Protein AF-A0A948B3S7-F1 (afdb_monomer)

Foldseek 3Di:
DQLQVVLVPDDDFDFQDDQPAAPVRLLVSCVVRDDPLLSVLLVCLLVVVLVPHDDPLSLQLCQLVLLLVLLLLVVVCVVVVHDSVVVHDDHPDHDPVSNVQLVVLVVDPDPVSSVVSSVVVSLVSLCVSCVVPCRDSSVSSSVSNSSVSRVVRNCPDPVNVVVVVVVVVVVVVVVPDPPPDDD

Sequence (183 aa):
MNHYYLAASLPTLVLGDPVPLDADAFRAACANLLDDSEMAELTLMLEGRVGEATSDFAKAWRNVDTQLRNALARVRAGQRTIEARPYLREHEDFDVSLEKAVTDAQTRPDPLECELFLDRYRWQRLDNLVRETPFGFAALLAYALKLRLAVRWAALTDEAGGQRLAELIEELEQKGQPSTSET

Nearest PDB structures (foldseek):
  9cu8-assembly1_A  TM=3.028E-01  e=2.367E+00  synthetic construct
  7oht-assembly1_b  TM=1.615E-01  e=5.633E+00  Saccharomyces cerevisiae S288C

Structure (mmCIF, N/CA/C/O backbone):
data_AF-A0A948B3S7-F1
#
_entry.id   AF-A0A948B3S7-F1
#
loop_
_atom_site.group_PDB
_atom_site.id
_atom_site.type_symbol
_atom_site.label_atom_id
_atom_site.label_alt_id
_atom_site.label_comp_id
_atom_site.label_asym_id
_atom_site.label_entity_id
_atom_site.label_seq_id
_atom_site.pdbx_PDB_ins_code
_atom_site.Cartn_x
_atom_site.Cartn_y
_atom_site.Cartn_z
_atom_site.occupancy
_atom_site.B_iso_or_equiv
_atom_site.auth_seq_id
_atom_site.auth_comp_id
_atom_site.auth_asym_id
_atom_site.auth_atom_id
_atom_site.pdbx_PDB_model_num
ATOM 1 N N . MET A 1 1 ? 11.708 -2.722 -24.397 1.00 51.56 1 MET A N 1
ATOM 2 C CA . MET A 1 1 ? 10.711 -3.577 -25.090 1.00 51.56 1 MET A CA 1
ATOM 3 C C . MET A 1 1 ? 10.223 -4.756 -24.230 1.00 51.56 1 MET A C 1
ATOM 5 O O . MET A 1 1 ? 9.264 -5.399 -24.628 1.00 51.56 1 MET A O 1
ATOM 9 N N . ASN A 1 2 ? 10.826 -5.033 -23.060 1.00 65.31 2 ASN A N 1
ATOM 10 C CA . ASN A 1 2 ? 10.563 -6.254 -22.283 1.00 65.31 2 ASN A CA 1
ATOM 11 C C . ASN A 1 2 ? 9.383 -6.154 -21.294 1.00 65.31 2 ASN A C 1
ATOM 13 O O . ASN A 1 2 ? 8.613 -7.097 -21.135 1.00 65.31 2 ASN A O 1
ATOM 17 N N . HIS A 1 3 ? 9.179 -4.978 -20.692 1.00 72.94 3 HIS A N 1
ATOM 18 C CA . HIS A 1 3 ? 8.117 -4.754 -19.697 1.00 72.94 3 HIS A CA 1
ATOM 19 C C . HIS A 1 3 ? 6.703 -4.922 -20.263 1.00 72.94 3 HIS A C 1
ATOM 21 O O . HIS A 1 3 ? 5.796 -5.286 -19.525 1.00 72.94 3 HIS A O 1
ATOM 27 N N . TYR A 1 4 ? 6.519 -4.700 -21.570 1.00 77.88 4 TYR A N 1
ATOM 28 C CA . TYR A 1 4 ? 5.197 -4.716 -22.194 1.00 77.88 4 TYR A CA 1
ATOM 29 C C . TYR A 1 4 ? 4.563 -6.109 -22.179 1.00 77.88 4 TYR A C 1
ATOM 31 O O . TYR A 1 4 ? 3.419 -6.268 -21.763 1.00 77.88 4 TYR A O 1
ATOM 39 N N . TYR A 1 5 ? 5.325 -7.126 -22.594 1.00 77.12 5 TYR A N 1
ATOM 40 C CA . TYR A 1 5 ? 4.860 -8.513 -22.583 1.00 77.12 5 TYR A CA 1
ATOM 41 C C . TYR A 1 5 ? 4.605 -9.003 -21.156 1.00 77.12 5 TYR A C 1
ATOM 43 O O . TYR A 1 5 ? 3.598 -9.660 -20.894 1.00 77.12 5 TYR A O 1
ATOM 51 N N . LEU A 1 6 ? 5.487 -8.643 -20.219 1.00 78.88 6 LEU A N 1
ATOM 52 C CA . LEU A 1 6 ? 5.308 -9.013 -18.822 1.00 78.88 6 LEU A CA 1
ATOM 53 C C . LEU A 1 6 ? 4.045 -8.383 -18.247 1.00 78.88 6 LEU A C 1
ATOM 55 O O . LEU A 1 6 ? 3.163 -9.108 -17.816 1.00 78.88 6 LEU A O 1
ATOM 59 N N . ALA A 1 7 ? 3.909 -7.059 -18.323 1.00 78.50 7 ALA A N 1
ATOM 60 C CA . ALA A 1 7 ? 2.757 -6.344 -17.783 1.00 78.50 7 ALA A CA 1
ATOM 61 C C . ALA A 1 7 ? 1.423 -6.864 -18.350 1.00 78.50 7 ALA A C 1
ATOM 63 O O . ALA A 1 7 ? 0.448 -6.961 -17.613 1.00 78.50 7 ALA A O 1
ATOM 64 N N . ALA A 1 8 ? 1.388 -7.254 -19.629 1.00 79.19 8 ALA A N 1
ATOM 65 C CA . ALA A 1 8 ? 0.198 -7.817 -20.265 1.00 79.19 8 ALA A CA 1
ATOM 66 C C . ALA A 1 8 ? -0.088 -9.290 -19.903 1.00 79.19 8 ALA A C 1
ATOM 68 O O . ALA A 1 8 ? -1.221 -9.737 -20.066 1.00 79.19 8 ALA A O 1
ATOM 69 N N . SER A 1 9 ? 0.913 -10.049 -19.446 1.00 84.56 9 SER A N 1
ATOM 70 C CA . SER A 1 9 ? 0.774 -11.469 -19.074 1.00 84.56 9 SER A CA 1
ATOM 71 C C . SER A 1 9 ? 0.559 -11.696 -17.577 1.00 84.56 9 SER A C 1
ATOM 73 O O . SER A 1 9 ? 0.281 -12.824 -17.168 1.00 84.56 9 SER A O 1
ATOM 75 N N . LEU A 1 10 ? 0.661 -10.643 -16.759 1.00 87.94 10 LEU A N 1
ATOM 76 C CA . LEU A 1 10 ? 0.407 -10.743 -15.327 1.00 87.94 10 LEU A CA 1
ATOM 77 C C . LEU A 1 10 ? -1.065 -11.079 -15.051 1.00 87.94 10 LEU A C 1
ATOM 79 O O . LEU A 1 10 ? -1.964 -10.505 -15.676 1.00 87.94 10 LEU A O 1
ATOM 83 N N . PRO A 1 11 ? -1.335 -11.993 -14.103 1.00 90.50 11 PRO A N 1
ATOM 84 C CA . PRO A 1 11 ? -2.697 -12.345 -13.753 1.00 90.50 11 PRO A CA 1
ATOM 85 C C . PRO A 1 11 ? -3.415 -11.153 -13.116 1.00 90.50 11 PRO A C 1
ATOM 87 O O . PRO A 1 11 ? -2.818 -10.296 -12.466 1.00 90.50 11 PRO A O 1
ATOM 90 N N . THR A 1 12 ? -4.733 -11.101 -13.288 1.00 90.88 12 THR A N 1
ATOM 91 C CA . THR A 1 12 ? -5.541 -10.076 -12.623 1.00 90.88 12 THR A CA 1
ATOM 92 C C . THR A 1 12 ? -5.566 -10.336 -11.121 1.00 90.88 12 THR A C 1
ATOM 94 O O . THR A 1 12 ? -5.788 -11.462 -10.684 1.00 90.88 12 THR A O 1
ATOM 97 N N . LEU A 1 13 ? -5.355 -9.281 -10.337 1.00 93.94 13 LEU A N 1
ATOM 98 C CA . LEU A 1 13 ? -5.447 -9.324 -8.884 1.00 93.94 13 LEU A CA 1
ATOM 99 C C . LEU A 1 13 ? -6.756 -8.679 -8.424 1.00 93.94 13 LEU A C 1
ATOM 101 O O . LEU A 1 13 ? -7.153 -7.635 -8.948 1.00 93.94 13 LEU A O 1
ATOM 105 N N . VAL A 1 14 ? -7.384 -9.268 -7.410 1.00 91.38 14 VAL A N 1
ATOM 106 C CA . VAL A 1 14 ? -8.610 -8.760 -6.786 1.00 91.38 14 VAL A CA 1
ATOM 107 C C . VAL A 1 14 ? -8.439 -8.798 -5.267 1.00 91.38 14 VAL A C 1
ATOM 109 O O . VAL A 1 14 ? -7.915 -9.762 -4.715 1.00 91.38 14 VAL A O 1
ATOM 112 N N . LEU A 1 15 ? -8.837 -7.724 -4.581 1.00 91.75 15 LEU A N 1
ATOM 113 C CA . LEU A 1 15 ? -8.783 -7.662 -3.118 1.00 91.75 15 LEU A CA 1
ATOM 114 C C . LEU A 1 15 ? -9.843 -8.580 -2.504 1.00 91.75 15 LEU A C 1
ATOM 116 O O . LEU A 1 15 ? -11.030 -8.387 -2.763 1.00 91.75 15 LEU A O 1
ATOM 120 N N . GLY A 1 16 ? -9.404 -9.506 -1.652 1.00 86.19 16 GLY A N 1
ATOM 121 C CA . GLY A 1 16 ? -10.265 -10.474 -0.964 1.00 86.19 16 GLY A CA 1
ATOM 122 C C . GLY A 1 16 ? -10.404 -11.818 -1.684 1.00 86.19 16 GLY A C 1
ATOM 123 O O . GLY A 1 16 ? -10.902 -12.762 -1.081 1.00 86.19 16 GLY A O 1
ATOM 124 N N . ASP A 1 17 ? -9.915 -11.928 -2.920 1.00 89.00 17 ASP A N 1
ATOM 125 C CA . ASP A 1 17 ? -9.875 -13.191 -3.658 1.00 89.00 17 ASP A CA 1
ATOM 126 C C . ASP A 1 17 ? -8.534 -13.916 -3.437 1.00 89.00 17 ASP A C 1
ATOM 128 O O . ASP A 1 17 ? -7.534 -13.284 -3.067 1.00 89.00 17 ASP A O 1
ATOM 132 N N . PRO A 1 18 ? -8.467 -15.236 -3.699 1.00 88.38 18 PRO A N 1
ATOM 133 C CA . PRO A 1 18 ? -7.208 -15.969 -3.700 1.00 88.38 18 PRO A CA 1
ATOM 134 C C . PRO A 1 18 ? -6.179 -15.328 -4.634 1.00 88.38 18 PRO A C 1
ATOM 136 O O . PRO A 1 18 ? -6.458 -15.047 -5.802 1.00 88.38 18 PRO A O 1
ATOM 139 N N . VAL A 1 19 ? -4.965 -15.123 -4.124 1.00 92.50 19 VAL A N 1
ATOM 140 C CA . VAL A 1 19 ? -3.889 -14.505 -4.900 1.00 92.50 19 VAL A CA 1
ATOM 141 C C . VAL A 1 19 ? -3.330 -15.517 -5.911 1.00 92.50 19 VAL A C 1
ATOM 143 O O . VAL A 1 19 ? -2.842 -16.568 -5.500 1.00 92.50 19 VAL A O 1
ATOM 146 N N . PRO A 1 20 ? -3.350 -15.216 -7.224 1.00 90.19 20 PRO A N 1
ATOM 147 C CA . PRO A 1 20 ? -2.934 -16.156 -8.269 1.00 90.19 20 PRO A CA 1
ATOM 148 C C . PRO A 1 20 ? -1.410 -16.276 -8.437 1.00 90.19 20 PRO A C 1
ATOM 150 O O . PRO A 1 20 ? -0.942 -17.146 -9.167 1.00 90.19 20 PRO A O 1
ATOM 153 N N . LEU A 1 21 ? -0.639 -15.374 -7.826 1.00 90.31 21 LEU A N 1
ATOM 154 C CA . LEU A 1 21 ? 0.810 -15.264 -7.980 1.00 90.31 21 LEU A CA 1
ATOM 155 C C . LEU A 1 21 ? 1.415 -14.686 -6.702 1.00 90.31 21 LEU A C 1
ATOM 157 O O . LEU A 1 21 ? 1.026 -13.593 -6.314 1.00 90.31 21 LEU A O 1
ATOM 161 N N . ASP A 1 22 ? 2.364 -15.368 -6.066 1.00 89.44 22 ASP A N 1
ATOM 162 C CA . ASP A 1 22 ? 3.055 -14.833 -4.888 1.00 89.44 22 ASP A CA 1
ATOM 163 C C . ASP A 1 22 ? 4.221 -13.886 -5.251 1.00 89.44 22 ASP A C 1
ATOM 165 O O . ASP A 1 22 ? 4.549 -13.661 -6.422 1.00 89.44 22 ASP A O 1
ATOM 169 N N . ALA A 1 23 ? 4.827 -13.271 -4.230 1.00 90.75 23 ALA A N 1
ATOM 170 C CA . ALA A 1 23 ? 5.895 -12.288 -4.410 1.00 90.75 23 ALA A CA 1
ATOM 171 C C . ALA A 1 23 ? 7.172 -12.890 -5.023 1.00 90.75 23 ALA A C 1
ATOM 173 O O . ALA A 1 23 ? 7.810 -12.230 -5.846 1.00 90.75 23 ALA A O 1
ATOM 174 N N . ASP A 1 24 ? 7.528 -14.126 -4.665 1.00 91.25 24 ASP A N 1
ATOM 175 C CA . ASP A 1 24 ? 8.739 -14.792 -5.151 1.00 91.25 24 ASP A CA 1
ATOM 176 C C . ASP A 1 24 ? 8.589 -15.203 -6.616 1.00 91.25 24 ASP A C 1
ATOM 178 O O . ASP A 1 24 ? 9.477 -14.945 -7.433 1.00 91.25 24 ASP A O 1
ATOM 182 N N . ALA A 1 25 ? 7.435 -15.763 -6.978 1.00 91.38 25 ALA A N 1
ATOM 183 C CA . ALA A 1 25 ? 7.091 -16.101 -8.349 1.00 91.38 25 ALA A CA 1
ATOM 184 C C . ALA A 1 25 ? 7.030 -14.848 -9.231 1.00 91.38 25 ALA A C 1
ATOM 186 O O . ALA A 1 25 ? 7.547 -14.854 -10.350 1.00 91.38 25 ALA A O 1
ATOM 187 N N . PHE A 1 26 ? 6.466 -13.746 -8.727 1.00 93.88 26 PHE A N 1
ATOM 188 C CA . PHE A 1 26 ? 6.478 -12.472 -9.444 1.00 93.88 26 PHE A CA 1
ATOM 189 C C . PHE A 1 26 ? 7.900 -11.920 -9.626 1.00 93.88 26 PHE A C 1
ATOM 191 O O . PHE A 1 26 ? 8.269 -11.511 -10.728 1.00 93.88 26 PHE A O 1
ATOM 198 N N . ARG A 1 27 ? 8.739 -11.963 -8.584 1.00 93.06 27 ARG A N 1
ATOM 199 C CA . ARG A 1 27 ? 10.148 -11.547 -8.667 1.00 93.06 27 ARG A CA 1
ATOM 200 C C . ARG A 1 27 ? 10.925 -12.384 -9.683 1.00 93.06 27 ARG A C 1
ATOM 202 O O . ARG A 1 27 ? 11.660 -11.825 -10.495 1.00 93.06 27 ARG A O 1
ATOM 209 N N . ALA A 1 28 ? 10.727 -13.701 -9.680 1.00 91.56 28 ALA A N 1
ATOM 210 C CA . ALA A 1 28 ? 11.330 -14.614 -10.646 1.00 91.56 28 ALA A CA 1
ATOM 211 C C . ALA A 1 28 ? 10.867 -14.320 -12.081 1.00 91.56 28 ALA A C 1
ATOM 213 O O . ALA A 1 28 ? 11.690 -14.319 -12.998 1.00 91.56 28 ALA A O 1
ATOM 214 N N . ALA A 1 29 ? 9.583 -14.001 -12.277 1.00 90.25 29 ALA A N 1
ATOM 215 C CA . ALA A 1 29 ? 9.056 -13.600 -13.579 1.00 90.25 29 ALA A CA 1
ATOM 216 C C . ALA A 1 29 ? 9.740 -12.325 -14.103 1.00 90.25 29 ALA A C 1
ATOM 218 O O . ALA A 1 29 ? 10.063 -12.251 -15.285 1.00 90.25 29 ALA A O 1
ATOM 219 N N . CYS A 1 30 ? 10.032 -11.359 -13.227 1.00 90.69 30 CYS A N 1
ATOM 220 C CA . CYS A 1 30 ? 10.731 -10.119 -13.571 1.00 90.69 30 CYS A CA 1
ATOM 221 C C . CYS A 1 30 ? 12.252 -10.281 -13.777 1.00 90.69 30 CYS A C 1
ATOM 223 O O . CYS A 1 30 ? 12.862 -9.436 -14.432 1.00 90.69 30 CYS A O 1
ATOM 225 N N . ALA A 1 31 ? 12.877 -11.337 -13.244 1.00 87.69 31 ALA A N 1
ATOM 226 C CA . ALA A 1 31 ? 14.338 -11.465 -13.135 1.00 87.69 31 ALA A CA 1
ATOM 227 C C . ALA A 1 31 ? 15.099 -11.419 -14.465 1.00 87.69 31 ALA A C 1
ATOM 229 O O . ALA A 1 31 ? 16.181 -10.852 -14.530 1.00 87.69 31 ALA A O 1
ATOM 230 N N . ASN A 1 32 ? 14.527 -11.973 -15.535 1.00 84.00 32 ASN A N 1
ATOM 231 C CA . ASN A 1 32 ? 15.165 -11.987 -16.858 1.00 84.00 32 ASN A CA 1
ATOM 232 C C . ASN A 1 32 ? 14.794 -10.769 -17.722 1.00 84.00 32 ASN A C 1
ATOM 234 O O . ASN A 1 32 ? 15.164 -10.702 -18.896 1.00 84.00 32 ASN A O 1
ATOM 238 N N . LEU A 1 33 ? 13.984 -9.855 -17.183 1.00 85.69 33 LEU A N 1
ATOM 239 C CA . LEU A 1 33 ? 13.327 -8.798 -17.948 1.00 85.69 33 LEU A CA 1
ATOM 240 C C . LEU A 1 33 ? 13.731 -7.397 -17.494 1.00 85.69 33 LEU A C 1
ATOM 242 O O . LEU A 1 33 ? 13.606 -6.463 -18.287 1.00 85.69 33 LEU A O 1
ATOM 246 N N . LEU A 1 34 ? 14.186 -7.286 -16.248 1.00 90.62 34 LEU A N 1
ATOM 247 C CA . LEU A 1 34 ? 14.627 -6.065 -15.593 1.00 90.62 34 LEU A CA 1
ATOM 248 C C . LEU A 1 34 ? 16.146 -6.063 -15.437 1.00 90.62 34 LEU A C 1
ATOM 250 O O . LEU A 1 34 ? 16.753 -7.122 -15.275 1.00 90.62 34 LEU A O 1
ATOM 254 N N . ASP A 1 35 ? 16.746 -4.877 -15.453 1.00 93.00 35 ASP A N 1
ATOM 255 C CA . ASP A 1 35 ? 18.132 -4.719 -15.012 1.00 93.00 35 ASP A CA 1
ATOM 256 C C . ASP A 1 35 ? 18.253 -4.737 -13.474 1.00 93.00 35 ASP A C 1
ATOM 258 O O . ASP A 1 35 ? 17.258 -4.771 -12.743 1.00 93.00 35 ASP A O 1
ATOM 262 N N . ASP A 1 36 ? 19.488 -4.728 -12.966 1.00 93.88 36 ASP A N 1
ATOM 263 C CA . ASP A 1 36 ? 19.759 -4.793 -11.525 1.00 93.88 36 ASP A CA 1
ATOM 264 C C . ASP A 1 36 ? 19.140 -3.615 -10.751 1.00 93.88 36 ASP A C 1
ATOM 266 O O . ASP A 1 36 ? 18.689 -3.781 -9.615 1.00 93.88 36 ASP A O 1
ATOM 270 N N . SER A 1 37 ? 19.085 -2.428 -11.363 1.00 94.25 37 SER A N 1
ATOM 271 C CA . SER A 1 37 ? 18.524 -1.224 -10.745 1.00 94.25 37 SER A CA 1
ATOM 272 C C . SER A 1 37 ? 17.001 -1.308 -10.664 1.00 94.25 37 SER A C 1
ATOM 274 O O . SER A 1 37 ? 16.407 -1.037 -9.618 1.00 94.25 37 SER A O 1
ATOM 276 N N . GLU A 1 38 ? 16.354 -1.716 -11.751 1.00 94.94 38 GLU A N 1
ATOM 277 C CA . GLU A 1 38 ? 14.913 -1.950 -11.814 1.00 94.94 38 GLU A CA 1
ATOM 278 C C . GLU A 1 38 ? 14.484 -3.082 -10.868 1.00 94.94 38 GLU A C 1
ATOM 280 O O . GLU A 1 38 ? 13.474 -2.973 -10.167 1.00 94.94 38 GLU A O 1
ATOM 285 N N . MET A 1 39 ? 15.269 -4.158 -10.786 1.00 95.75 39 MET A N 1
ATOM 286 C CA . MET A 1 39 ? 15.018 -5.260 -9.858 1.00 95.75 39 MET A CA 1
ATOM 287 C C . MET A 1 39 ? 15.138 -4.824 -8.391 1.00 95.75 39 MET A C 1
ATOM 289 O O . MET A 1 39 ? 14.350 -5.268 -7.546 1.00 95.75 39 MET A O 1
ATOM 293 N N . ALA A 1 40 ? 16.091 -3.945 -8.068 1.00 96.25 40 ALA A N 1
ATOM 294 C CA . ALA A 1 40 ? 16.227 -3.388 -6.725 1.00 96.25 40 ALA A CA 1
ATOM 295 C C . ALA A 1 40 ? 14.999 -2.544 -6.340 1.00 96.25 40 ALA A C 1
ATOM 297 O O . ALA A 1 40 ? 14.408 -2.759 -5.282 1.00 96.25 40 ALA A O 1
ATOM 298 N N . GLU A 1 41 ? 14.551 -1.653 -7.228 1.00 97.25 41 GLU A N 1
ATOM 299 C CA . GLU A 1 41 ? 13.333 -0.845 -7.051 1.00 97.25 41 GLU A CA 1
ATOM 300 C C . GLU A 1 41 ? 12.079 -1.719 -6.873 1.00 97.25 41 GLU A C 1
ATOM 302 O O . GLU A 1 41 ? 11.288 -1.501 -5.951 1.00 97.25 41 GLU A O 1
ATOM 307 N N . LEU A 1 42 ? 11.921 -2.758 -7.702 1.00 96.81 42 LEU A N 1
ATOM 308 C CA . LEU A 1 42 ? 10.822 -3.719 -7.587 1.00 96.81 42 LEU A CA 1
ATOM 309 C C . LEU A 1 42 ? 10.832 -4.429 -6.227 1.00 96.81 42 LEU A C 1
ATOM 311 O O . LEU A 1 42 ? 9.789 -4.566 -5.584 1.00 96.81 42 LEU A O 1
ATOM 315 N N . THR A 1 43 ? 12.013 -4.856 -5.775 1.00 96.75 43 THR A N 1
ATOM 316 C CA . THR A 1 43 ? 12.185 -5.540 -4.487 1.00 96.75 43 THR A CA 1
ATOM 317 C C . THR A 1 43 ? 11.786 -4.618 -3.330 1.00 96.75 43 THR A C 1
ATOM 319 O O . THR A 1 43 ? 11.031 -5.030 -2.452 1.00 96.75 43 THR A O 1
ATOM 322 N N . LEU A 1 44 ? 12.167 -3.335 -3.373 1.00 97.75 44 LEU A N 1
ATOM 323 C CA . LEU A 1 44 ? 11.735 -2.348 -2.376 1.00 97.75 44 LEU A CA 1
ATOM 324 C C . LEU A 1 44 ? 10.208 -2.182 -2.338 1.00 97.75 44 LEU A C 1
ATOM 326 O O . LEU A 1 44 ? 9.636 -2.047 -1.252 1.00 97.75 44 LEU A O 1
ATOM 330 N N . MET A 1 45 ? 9.526 -2.227 -3.491 1.00 97.38 45 MET A N 1
ATOM 331 C CA . MET A 1 45 ? 8.057 -2.210 -3.526 1.00 97.38 45 MET A CA 1
ATOM 332 C C . MET A 1 45 ? 7.473 -3.454 -2.864 1.00 97.38 45 MET A C 1
ATOM 334 O O . MET A 1 45 ? 6.585 -3.317 -2.024 1.00 97.38 45 MET A O 1
ATOM 338 N N . LEU A 1 46 ? 7.990 -4.642 -3.199 1.00 96.19 46 LEU A N 1
ATOM 339 C CA . LEU A 1 46 ? 7.545 -5.930 -2.657 1.00 96.19 46 LEU A CA 1
ATOM 340 C C . LEU A 1 46 ? 7.812 -6.088 -1.162 1.00 96.19 46 LEU A C 1
ATOM 342 O O . LEU A 1 46 ? 7.039 -6.764 -0.492 1.00 96.19 46 LEU A O 1
ATOM 346 N N . GLU A 1 47 ? 8.828 -5.422 -0.621 1.00 95.56 47 GLU A N 1
ATOM 347 C CA . GLU A 1 47 ? 9.141 -5.397 0.813 1.00 95.56 47 GLU A CA 1
ATOM 348 C C . GLU A 1 47 ? 8.403 -4.275 1.564 1.00 95.56 47 GLU A C 1
ATOM 350 O O . GLU A 1 47 ? 8.334 -4.278 2.793 1.00 95.56 47 GLU A O 1
ATOM 355 N N . GLY A 1 48 ? 7.764 -3.340 0.851 1.00 94.75 48 GLY A N 1
ATOM 356 C CA . GLY A 1 48 ? 7.082 -2.191 1.453 1.00 94.75 48 GLY A CA 1
ATOM 357 C C . GLY A 1 48 ? 8.039 -1.090 1.906 1.00 94.75 48 GLY A C 1
ATOM 358 O O . GLY A 1 48 ? 7.640 -0.181 2.633 1.00 94.75 48 GLY A O 1
ATOM 359 N N . ARG A 1 49 ? 9.286 -1.138 1.437 1.00 96.38 49 ARG A N 1
ATOM 360 C CA . ARG A 1 49 ? 10.357 -0.169 1.691 1.00 96.38 49 ARG A CA 1
ATOM 361 C C . ARG A 1 49 ? 10.372 0.932 0.631 1.00 96.38 49 ARG A C 1
ATOM 363 O O . ARG A 1 49 ? 11.417 1.419 0.217 1.00 96.38 49 ARG A O 1
ATOM 370 N N . VAL A 1 50 ? 9.181 1.383 0.226 1.00 95.56 50 VAL A N 1
ATOM 371 C CA . VAL A 1 50 ? 8.985 2.448 -0.778 1.00 95.56 50 VAL A CA 1
ATOM 372 C C . VAL A 1 50 ? 9.755 3.722 -0.412 1.00 95.56 50 VAL A C 1
ATOM 374 O O . VAL A 1 50 ? 10.143 4.474 -1.296 1.00 95.56 50 VAL A O 1
ATOM 377 N N . GLY A 1 51 ? 9.999 3.971 0.880 1.00 93.19 51 GLY A N 1
ATOM 378 C CA . GLY A 1 51 ? 10.801 5.092 1.382 1.00 93.19 51 GLY A CA 1
ATOM 379 C C . GLY A 1 51 ? 12.242 5.144 0.858 1.00 93.19 51 GLY A C 1
ATOM 380 O O . GLY A 1 51 ? 12.805 6.230 0.757 1.00 93.19 51 GLY A O 1
ATOM 381 N N . GLU A 1 52 ? 12.810 3.997 0.494 1.00 95.94 52 GLU A N 1
ATOM 382 C CA . GLU A 1 52 ? 14.207 3.858 0.056 1.00 95.94 52 GLU A CA 1
ATOM 383 C C . GLU A 1 52 ? 14.354 3.875 -1.469 1.00 95.94 52 GLU A C 1
ATOM 385 O O . GLU A 1 52 ? 15.450 4.040 -1.994 1.00 95.94 52 GLU A O 1
ATOM 390 N N . ALA A 1 53 ? 13.237 3.735 -2.181 1.00 96.12 53 ALA A N 1
ATOM 391 C CA . ALA A 1 53 ? 13.185 3.788 -3.630 1.00 96.12 53 ALA A CA 1
ATOM 392 C C . ALA A 1 53 ? 13.390 5.220 -4.153 1.00 96.12 53 ALA A C 1
ATOM 394 O O . ALA A 1 53 ? 13.030 6.211 -3.503 1.00 96.12 53 ALA A O 1
ATOM 395 N N . THR A 1 54 ? 13.954 5.310 -5.352 1.00 96.00 54 THR A N 1
ATOM 396 C CA . THR A 1 54 ? 14.384 6.550 -6.010 1.00 96.00 54 THR A CA 1
ATOM 397 C C . THR A 1 54 ? 13.609 6.858 -7.288 1.00 96.00 54 THR A C 1
ATOM 399 O O . THR A 1 54 ? 13.625 8.008 -7.736 1.00 96.00 54 THR A O 1
ATOM 402 N N . SER A 1 55 ? 12.896 5.872 -7.844 1.00 95.75 55 SER A N 1
ATOM 403 C CA . SER A 1 55 ? 12.047 6.046 -9.023 1.00 95.75 55 SER A CA 1
ATOM 404 C C . SER A 1 55 ? 10.964 7.110 -8.813 1.00 95.75 55 SER A C 1
ATOM 406 O O . SER A 1 55 ? 10.413 7.282 -7.721 1.00 95.75 55 SER A O 1
ATOM 408 N N . ASP A 1 56 ? 10.614 7.821 -9.886 1.00 95.88 56 ASP A N 1
ATOM 409 C CA . ASP A 1 56 ? 9.590 8.871 -9.830 1.00 95.88 56 ASP A CA 1
ATOM 410 C C . ASP A 1 56 ? 8.207 8.306 -9.494 1.00 95.88 56 ASP A C 1
ATOM 412 O O . ASP A 1 56 ? 7.445 8.921 -8.749 1.00 95.88 56 ASP A O 1
ATOM 416 N N . PHE A 1 57 ? 7.925 7.076 -9.935 1.00 96.94 57 PHE A N 1
ATOM 417 C CA . PHE A 1 57 ? 6.749 6.332 -9.496 1.00 96.94 57 PHE A CA 1
ATOM 418 C C . PHE A 1 57 ? 6.734 6.134 -7.972 1.00 96.94 57 PHE A C 1
ATOM 420 O O . PHE A 1 57 ? 5.718 6.407 -7.333 1.00 96.94 57 PHE A O 1
ATOM 427 N N . ALA A 1 58 ? 7.845 5.697 -7.367 1.00 97.00 58 ALA A N 1
ATOM 428 C CA . ALA A 1 58 ? 7.908 5.472 -5.926 1.00 97.00 58 ALA A CA 1
ATOM 429 C C . ALA A 1 58 ? 7.744 6.771 -5.126 1.00 97.00 58 ALA A C 1
ATOM 431 O O . ALA A 1 58 ? 7.063 6.768 -4.098 1.00 97.00 58 ALA A O 1
ATOM 432 N N . LYS A 1 59 ? 8.309 7.889 -5.602 1.00 96.56 59 LYS A N 1
ATOM 433 C CA . LYS A 1 59 ? 8.093 9.220 -5.006 1.00 96.56 59 LYS A CA 1
ATOM 434 C C . LYS A 1 59 ? 6.621 9.626 -5.078 1.00 96.56 59 LYS A C 1
ATOM 436 O O . LYS A 1 59 ? 6.040 9.979 -4.053 1.00 96.56 59 LYS A O 1
ATOM 441 N N . ALA A 1 60 ? 5.999 9.501 -6.251 1.00 96.44 60 ALA A N 1
ATOM 442 C CA . ALA A 1 60 ? 4.589 9.830 -6.448 1.00 96.44 60 ALA A CA 1
ATOM 443 C C . ALA A 1 60 ? 3.667 8.951 -5.586 1.00 96.44 60 ALA A C 1
ATOM 445 O O . ALA A 1 60 ? 2.743 9.451 -4.941 1.00 96.44 60 ALA A O 1
ATOM 446 N N . TRP A 1 61 ? 3.943 7.647 -5.501 1.00 97.50 61 TRP A N 1
ATOM 447 C CA . TRP A 1 61 ? 3.197 6.743 -4.629 1.00 97.50 61 TRP A CA 1
ATOM 448 C C . TRP A 1 61 ? 3.381 7.082 -3.146 1.00 97.50 61 TRP A C 1
ATOM 450 O O . TRP A 1 61 ? 2.402 7.149 -2.402 1.00 97.50 61 TRP A O 1
ATOM 460 N N . ARG A 1 62 ? 4.617 7.355 -2.709 1.00 96.25 62 ARG A N 1
ATOM 461 C CA . ARG A 1 62 ? 4.914 7.786 -1.336 1.00 96.25 62 ARG A CA 1
ATOM 462 C C . ARG A 1 62 ? 4.160 9.060 -0.980 1.00 96.25 62 ARG A C 1
ATOM 464 O O . ARG A 1 62 ? 3.652 9.154 0.135 1.00 96.25 62 ARG A O 1
ATOM 471 N N . ASN A 1 63 ? 4.059 10.003 -1.913 1.00 96.44 63 ASN A N 1
ATOM 472 C CA . ASN A 1 63 ? 3.287 11.220 -1.728 1.00 96.44 63 ASN A CA 1
ATOM 473 C C . ASN A 1 63 ? 1.803 10.907 -1.453 1.00 96.44 63 ASN A C 1
ATOM 475 O O . ASN A 1 63 ? 1.254 11.324 -0.432 1.00 96.44 63 ASN A O 1
ATOM 479 N N . VAL A 1 64 ? 1.183 10.082 -2.306 1.00 96.50 64 VAL A N 1
ATOM 480 C CA . VAL A 1 64 ? -0.217 9.647 -2.152 1.00 96.50 64 VAL A CA 1
ATOM 481 C C . VAL A 1 64 ? -0.448 8.916 -0.827 1.00 96.50 64 VAL A C 1
ATOM 483 O O . VAL A 1 64 ? -1.381 9.246 -0.095 1.00 96.50 64 VAL A O 1
ATOM 486 N N . ASP A 1 65 ? 0.385 7.928 -0.495 1.00 96.06 65 ASP A N 1
ATOM 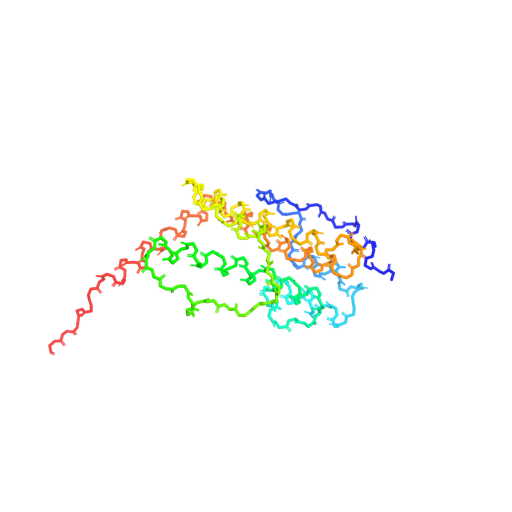487 C CA . ASP A 1 65 ? 0.211 7.141 0.731 1.00 96.06 65 ASP A CA 1
ATOM 488 C C . ASP A 1 65 ? 0.468 7.985 1.991 1.00 96.06 65 ASP A C 1
ATOM 490 O O . ASP A 1 65 ? -0.207 7.808 3.007 1.00 96.06 65 ASP A O 1
ATOM 494 N N . THR A 1 66 ? 1.377 8.962 1.923 1.00 96.50 66 THR A N 1
ATOM 495 C CA . THR A 1 66 ? 1.620 9.907 3.023 1.00 96.50 66 THR A CA 1
ATOM 496 C C . THR A 1 66 ? 0.420 10.817 3.250 1.00 96.50 66 THR A C 1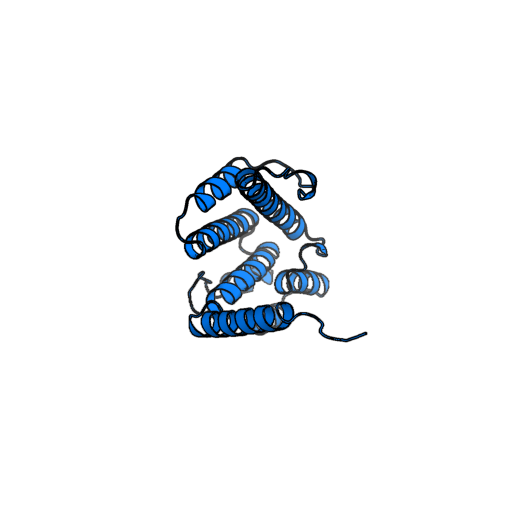
ATOM 498 O O . THR A 1 66 ? -0.030 10.945 4.390 1.00 96.50 66 THR A O 1
ATOM 501 N N . GLN A 1 67 ? -0.156 11.381 2.186 1.00 96.75 67 GLN A N 1
ATOM 502 C CA . GLN A 1 67 ? -1.394 12.158 2.276 1.00 96.75 67 GLN A CA 1
ATOM 503 C C . GLN A 1 67 ? -2.528 11.332 2.885 1.00 96.75 67 GLN A C 1
ATOM 505 O O . GLN A 1 67 ? -3.195 11.790 3.811 1.00 96.75 67 GLN A O 1
ATOM 510 N N . LEU A 1 68 ? -2.704 10.086 2.435 1.00 96.38 68 LEU A N 1
ATOM 511 C CA . LEU A 1 68 ? -3.753 9.197 2.937 1.00 96.38 68 LEU A CA 1
ATOM 512 C C . LEU A 1 68 ? -3.597 8.912 4.436 1.00 96.38 68 LEU A C 1
ATOM 514 O O . LEU A 1 68 ? -4.566 8.976 5.194 1.00 96.38 68 LEU A O 1
ATOM 518 N N . ARG A 1 69 ? -2.367 8.639 4.886 1.00 95.75 69 ARG A N 1
ATOM 519 C CA . ARG A 1 69 ? -2.060 8.422 6.308 1.00 95.75 69 ARG A CA 1
ATOM 520 C C . ARG A 1 69 ? -2.242 9.690 7.136 1.00 95.75 69 ARG A C 1
ATOM 522 O O . ARG A 1 69 ? -2.758 9.603 8.248 1.00 95.75 69 ARG A O 1
ATOM 529 N N . ASN A 1 70 ? -1.863 10.850 6.607 1.00 96.81 70 ASN A N 1
ATOM 530 C CA . ASN A 1 70 ? -2.060 12.136 7.269 1.00 96.81 70 ASN A CA 1
ATOM 531 C C . ASN A 1 70 ? -3.547 12.459 7.442 1.00 96.81 70 ASN A C 1
ATOM 533 O O . ASN A 1 70 ? -3.965 12.809 8.543 1.00 96.81 70 ASN A O 1
ATOM 537 N N . ALA A 1 71 ? -4.354 12.295 6.392 1.00 96.12 71 ALA A N 1
ATOM 538 C CA . ALA A 1 71 ? -5.803 12.465 6.453 1.00 96.12 71 ALA A CA 1
ATOM 539 C C . ALA A 1 71 ? -6.422 11.544 7.519 1.00 96.12 71 ALA A C 1
ATOM 541 O O . ALA A 1 71 ? -7.190 11.987 8.375 1.00 96.12 71 ALA A O 1
ATOM 542 N N . LEU A 1 72 ? -6.003 10.273 7.551 1.00 95.12 72 LEU A N 1
ATOM 543 C CA . LEU A 1 72 ? -6.465 9.309 8.551 1.00 95.12 72 LEU A CA 1
ATOM 544 C C . LEU A 1 72 ? -6.046 9.704 9.973 1.00 95.12 72 LEU A C 1
ATOM 546 O O . LEU A 1 72 ? -6.841 9.590 10.907 1.00 95.12 72 LEU A O 1
ATOM 550 N N . ALA A 1 73 ? -4.819 10.202 10.142 1.00 95.19 73 ALA A N 1
ATOM 551 C CA . ALA A 1 73 ? -4.335 10.718 11.415 1.00 95.19 73 ALA A CA 1
ATOM 552 C C . ALA A 1 73 ? -5.168 11.917 11.889 1.00 95.19 73 ALA A C 1
ATOM 554 O O . ALA A 1 73 ? -5.536 11.959 13.061 1.00 95.19 73 ALA A O 1
ATOM 555 N N . ARG A 1 74 ? -5.536 12.847 10.995 1.00 95.00 74 ARG A N 1
ATOM 556 C CA . ARG A 1 74 ? -6.403 13.987 11.338 1.00 95.00 74 ARG A CA 1
ATOM 557 C C . ARG A 1 74 ? -7.788 13.538 11.791 1.00 95.00 74 ARG A C 1
ATOM 559 O O . ARG A 1 74 ? -8.242 13.999 12.836 1.00 95.00 74 ARG A O 1
ATOM 566 N N . VAL A 1 75 ? -8.432 12.617 11.067 1.00 93.75 75 VAL A N 1
ATOM 567 C CA . VAL A 1 75 ? -9.760 12.111 11.460 1.00 93.75 75 VAL A CA 1
ATOM 568 C C . VAL A 1 75 ? -9.700 11.412 12.821 1.00 93.75 75 VAL A C 1
ATOM 570 O O . VAL A 1 75 ? -10.483 11.736 13.714 1.00 93.75 75 VAL A O 1
ATOM 573 N N . ARG A 1 76 ? -8.725 10.518 13.026 1.00 92.25 76 ARG A N 1
ATOM 574 C CA . ARG A 1 76 ? -8.555 9.788 14.295 1.00 92.25 76 ARG A CA 1
ATOM 575 C C . ARG A 1 76 ? -8.212 10.708 15.468 1.00 92.25 76 ARG A C 1
ATOM 577 O O . ARG A 1 76 ? -8.694 10.493 16.578 1.00 92.25 76 ARG A O 1
ATOM 584 N N . ALA A 1 77 ? -7.386 11.727 15.242 1.00 94.00 77 ALA A N 1
ATOM 585 C CA . ALA A 1 77 ? -7.042 12.712 16.262 1.00 94.00 77 ALA A CA 1
ATOM 586 C C . ALA A 1 77 ? -8.258 13.576 16.632 1.00 94.00 77 ALA A C 1
ATOM 588 O O . ALA A 1 77 ? -8.522 13.774 17.817 1.00 94.00 77 ALA A O 1
ATOM 589 N N . GLY A 1 78 ? -9.056 13.990 15.641 1.00 92.06 78 GLY A N 1
ATOM 590 C CA . GLY A 1 78 ? -10.307 14.722 15.851 1.00 92.06 78 GLY A CA 1
ATOM 591 C C . GLY A 1 78 ? -11.324 13.941 16.687 1.00 92.06 78 GLY A C 1
ATOM 592 O O . GLY A 1 78 ? -11.899 14.497 17.616 1.00 92.06 78 GLY A O 1
ATOM 593 N N . GLN A 1 79 ? -11.472 12.635 16.442 1.00 90.06 79 GLN A N 1
ATOM 594 C CA . GLN A 1 79 ? -12.332 11.749 17.246 1.00 90.06 79 GLN A CA 1
ATOM 595 C C . GLN A 1 79 ? -11.903 11.648 18.720 1.00 90.06 79 GLN A C 1
ATOM 597 O O . GLN A 1 79 ? -12.715 11.295 19.572 1.00 90.06 79 GLN A O 1
ATOM 602 N N . ARG A 1 80 ? -10.632 11.933 19.028 1.00 91.62 80 ARG A N 1
ATOM 603 C CA . ARG A 1 80 ? -10.061 11.865 20.382 1.00 91.62 80 ARG A CA 1
ATOM 604 C C . ARG A 1 80 ? -9.767 13.240 20.984 1.00 91.62 80 ARG A C 1
ATOM 606 O O . ARG A 1 80 ? -9.225 13.300 22.082 1.00 91.62 80 ARG A O 1
ATOM 613 N N . THR A 1 81 ? -10.094 14.327 20.281 1.00 92.56 81 THR A N 1
ATOM 614 C CA . THR A 1 81 ? -9.757 15.707 20.679 1.00 92.56 81 THR A CA 1
ATOM 615 C C . THR A 1 81 ? -8.249 15.888 20.939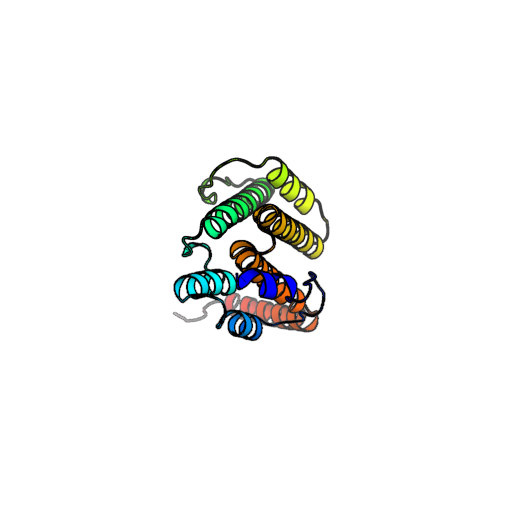 1.00 92.56 81 THR A C 1
ATOM 617 O O . THR A 1 81 ? -7.833 16.596 21.852 1.00 92.56 81 THR A O 1
ATOM 620 N N . ILE A 1 82 ? -7.409 15.221 20.142 1.00 94.38 82 ILE A N 1
ATOM 621 C CA . ILE A 1 82 ? -5.941 15.317 20.196 1.00 94.38 82 ILE A CA 1
ATO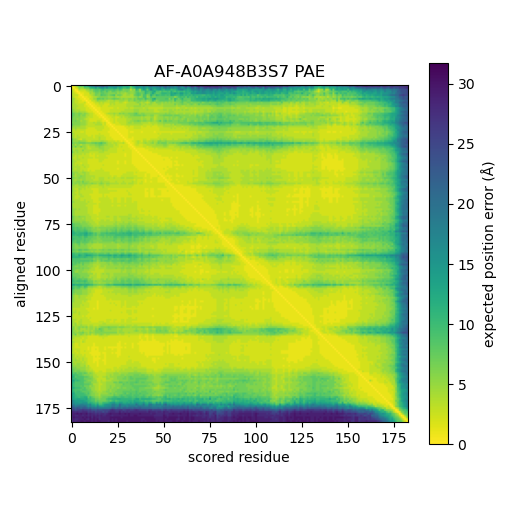M 622 C C . ILE A 1 82 ? -5.452 16.148 19.002 1.00 94.38 82 ILE A C 1
ATOM 624 O O . ILE A 1 82 ? -6.058 16.134 17.930 1.00 94.38 82 ILE A O 1
ATOM 628 N N . GLU A 1 83 ? -4.339 16.867 19.159 1.00 94.00 83 GLU A N 1
ATOM 629 C CA . GLU A 1 83 ? -3.703 17.575 18.047 1.00 94.00 83 GLU A CA 1
ATOM 630 C C . GLU A 1 83 ? -3.045 16.589 17.064 1.00 94.00 83 GLU A C 1
ATOM 632 O O . GLU A 1 83 ? -2.189 15.787 17.435 1.00 94.00 83 GLU A O 1
ATOM 637 N N . ALA A 1 84 ? -3.412 16.666 15.781 1.00 94.50 84 ALA A N 1
ATOM 638 C CA . ALA A 1 84 ? -2.864 15.785 14.745 1.00 94.50 84 ALA A CA 1
ATOM 639 C C . ALA A 1 84 ? -1.445 16.171 14.295 1.00 94.50 84 ALA A C 1
ATOM 641 O O . ALA A 1 84 ? -0.696 15.315 13.829 1.00 94.50 84 ALA A O 1
ATOM 642 N N . ARG A 1 85 ? -1.083 17.458 14.410 1.00 94.50 85 ARG A N 1
ATOM 643 C CA . ARG A 1 85 ? 0.130 18.062 13.829 1.00 94.50 85 ARG A CA 1
ATOM 644 C C . ARG A 1 85 ? 1.431 17.298 14.129 1.00 94.50 85 ARG A C 1
ATOM 646 O O . ARG A 1 85 ? 2.192 17.124 13.181 1.00 94.50 85 ARG A O 1
ATOM 653 N N . PRO A 1 86 ? 1.688 16.790 15.353 1.00 95.62 86 PRO A N 1
ATOM 654 C CA . PRO A 1 86 ? 2.920 16.053 15.659 1.00 95.62 86 PRO A CA 1
ATOM 655 C C . PRO A 1 86 ? 3.082 14.734 14.892 1.00 95.62 86 PRO A C 1
ATOM 657 O O . PRO A 1 86 ? 4.182 14.194 14.821 1.00 95.62 86 PRO A O 1
ATOM 660 N N . TYR A 1 87 ? 1.992 14.198 14.339 1.00 93.75 87 TYR A N 1
ATOM 661 C CA . TYR A 1 87 ? 1.967 12.910 13.648 1.00 93.75 87 TYR A CA 1
ATOM 662 C C . TYR A 1 87 ? 1.935 13.051 12.122 1.00 93.75 87 TYR A C 1
ATOM 664 O O . TYR A 1 87 ? 2.004 12.041 11.418 1.00 93.75 87 TYR A O 1
ATOM 672 N N . LEU A 1 88 ? 1.808 14.278 11.604 1.00 95.56 88 LEU A N 1
ATOM 673 C CA . LEU A 1 88 ? 1.761 14.534 10.168 1.00 95.56 88 LEU A CA 1
ATOM 674 C C . LEU A 1 88 ? 3.168 14.502 9.576 1.00 95.56 88 LEU A C 1
ATOM 676 O O . LEU A 1 88 ? 4.117 15.021 10.160 1.00 95.56 88 LEU A O 1
ATOM 680 N N . ARG A 1 89 ? 3.288 13.911 8.390 1.00 95.88 89 ARG A N 1
ATOM 681 C CA . ARG A 1 89 ? 4.531 13.890 7.610 1.00 95.88 89 ARG A CA 1
ATOM 682 C C . ARG A 1 89 ? 4.437 14.832 6.419 1.00 95.88 89 ARG A C 1
ATOM 684 O O . ARG A 1 89 ? 3.343 15.064 5.908 1.00 95.88 89 ARG A O 1
ATOM 691 N N . GLU A 1 90 ? 5.571 15.359 5.978 1.00 93.88 90 GLU A N 1
ATOM 692 C CA . GLU A 1 90 ? 5.627 16.218 4.793 1.00 93.88 90 GLU A CA 1
ATOM 693 C C . GLU A 1 90 ? 5.226 15.449 3.532 1.00 93.88 90 GLU A C 1
ATOM 695 O O . GLU A 1 90 ? 5.529 14.264 3.379 1.00 93.88 90 GLU A O 1
ATOM 700 N N . HIS A 1 91 ? 4.511 16.136 2.648 1.00 93.31 91 HIS A N 1
ATOM 701 C CA . HIS A 1 91 ? 4.063 15.623 1.366 1.00 93.31 91 HIS A CA 1
ATOM 702 C C . HIS A 1 91 ? 3.948 16.786 0.379 1.00 93.31 91 HIS A C 1
ATOM 704 O O . HIS A 1 91 ? 3.797 17.942 0.778 1.00 93.31 91 HIS A O 1
ATOM 710 N N . GLU A 1 92 ? 4.015 16.466 -0.902 1.00 90.81 92 GLU A N 1
ATOM 711 C CA . GLU A 1 92 ? 3.820 17.414 -1.991 1.00 90.81 92 GLU A CA 1
ATOM 712 C C . GLU A 1 92 ? 2.347 17.444 -2.389 1.00 90.81 92 GLU A C 1
ATOM 714 O O . GLU A 1 92 ? 1.624 16.456 -2.226 1.00 90.81 92 GLU A O 1
ATOM 719 N N . ASP A 1 93 ? 1.905 18.573 -2.934 1.00 89.69 93 ASP A N 1
ATOM 720 C CA . ASP A 1 93 ? 0.527 18.801 -3.368 1.00 89.69 93 ASP A CA 1
ATOM 721 C C . ASP A 1 93 ? -0.533 18.565 -2.276 1.00 89.69 93 ASP A C 1
ATOM 723 O O . ASP A 1 93 ? -0.257 18.160 -1.146 1.00 89.69 93 ASP A O 1
ATOM 727 N N . PHE A 1 94 ? -1.791 18.849 -2.599 1.00 86.62 94 PHE A N 1
ATOM 728 C CA . PHE A 1 94 ? -2.911 18.554 -1.715 1.00 86.62 94 PHE A CA 1
ATOM 729 C C . PHE A 1 94 ? -4.089 18.021 -2.521 1.00 86.62 94 PHE A C 1
ATOM 731 O O . PHE A 1 94 ? -4.631 18.715 -3.383 1.00 86.62 94 PHE A O 1
ATOM 738 N N . ASP A 1 95 ? -4.497 16.787 -2.230 1.00 90.06 95 ASP A N 1
ATOM 739 C CA . ASP A 1 95 ? -5.614 16.133 -2.903 1.00 90.06 95 ASP A CA 1
ATOM 740 C C . ASP A 1 95 ? -6.886 16.163 -2.036 1.00 90.06 95 ASP A C 1
ATOM 742 O O . ASP A 1 95 ? -7.077 15.364 -1.118 1.00 90.06 95 ASP A O 1
ATOM 746 N N . VAL A 1 96 ? -7.808 17.071 -2.369 1.00 90.44 96 VAL A N 1
ATOM 747 C CA . VAL A 1 96 ? -9.106 17.204 -1.680 1.00 90.44 96 VAL A CA 1
ATOM 748 C C . VAL A 1 96 ? -9.953 15.929 -1.804 1.00 90.44 96 VAL A C 1
ATOM 750 O O . VAL A 1 96 ? -10.703 15.587 -0.887 1.00 90.44 96 VAL A O 1
ATOM 753 N N . SER A 1 97 ? -9.849 15.208 -2.926 1.00 91.38 97 SER A N 1
ATOM 754 C CA . SER A 1 97 ? -10.619 13.977 -3.140 1.00 91.38 97 SER A CA 1
ATOM 755 C C . SER A 1 97 ? -10.166 12.856 -2.206 1.00 91.38 97 SER A C 1
ATOM 757 O O . SER A 1 97 ? -10.989 12.065 -1.747 1.00 91.38 97 SER A O 1
ATOM 759 N N . LEU A 1 98 ? -8.877 12.845 -1.861 1.00 93.88 98 LEU A N 1
ATOM 760 C CA . LEU A 1 98 ? -8.293 11.914 -0.907 1.00 93.88 98 LEU A CA 1
ATOM 761 C C . LEU A 1 98 ? -8.783 12.185 0.517 1.00 93.88 98 LEU A C 1
ATOM 763 O O . LEU A 1 98 ? -9.194 11.245 1.194 1.00 93.88 98 LEU A O 1
ATOM 767 N N . GLU A 1 99 ? -8.801 13.445 0.957 1.00 93.00 99 GLU A N 1
ATOM 768 C CA . GLU A 1 99 ? -9.346 13.807 2.277 1.00 93.00 99 GLU A CA 1
ATOM 769 C C . GLU A 1 99 ? -10.804 13.358 2.407 1.00 93.00 99 GLU A C 1
ATOM 771 O O . GLU A 1 99 ? -11.176 12.701 3.381 1.00 93.00 99 GLU A O 1
ATOM 776 N N . LYS A 1 100 ? -11.613 13.633 1.374 1.00 93.62 100 LYS A N 1
ATOM 777 C CA . LYS A 1 100 ? -13.007 13.192 1.331 1.00 93.62 100 LYS A CA 1
ATOM 778 C C . LYS A 1 100 ? -13.120 11.669 1.399 1.00 93.62 100 LYS A C 1
ATOM 780 O O . LYS A 1 100 ? -13.909 11.168 2.192 1.00 93.62 100 LYS A O 1
ATOM 785 N N . ALA A 1 101 ? -12.319 10.937 0.624 1.00 94.69 101 ALA A N 1
ATOM 786 C CA . ALA A 1 101 ? -12.324 9.477 0.650 1.00 94.69 101 ALA A CA 1
ATOM 787 C C . ALA A 1 101 ? -12.029 8.930 2.056 1.00 94.69 101 ALA A C 1
ATOM 789 O O . ALA A 1 101 ? -12.673 7.979 2.492 1.00 94.69 101 ALA A O 1
ATOM 790 N N . VAL A 1 102 ? -11.107 9.544 2.802 1.00 95.69 102 VAL A N 1
ATOM 791 C CA . VAL A 1 102 ? -10.827 9.138 4.186 1.00 95.69 102 VAL A CA 1
ATOM 792 C C . VAL A 1 102 ? -11.994 9.440 5.117 1.00 95.69 102 VAL A C 1
ATOM 794 O O . VAL A 1 102 ? -12.356 8.579 5.919 1.00 95.69 102 VAL A O 1
ATOM 797 N N . THR A 1 103 ? -12.600 10.626 5.023 1.00 93.44 103 THR A N 1
ATOM 798 C CA . THR A 1 103 ? -13.795 10.947 5.816 1.00 93.44 103 THR A CA 1
ATOM 799 C C . THR A 1 103 ? -14.926 9.963 5.523 1.00 93.44 103 THR A C 1
ATOM 801 O O . THR A 1 103 ? -15.469 9.384 6.460 1.00 93.44 103 THR A O 1
ATOM 804 N N . ASP A 1 104 ? -15.217 9.699 4.247 1.00 92.81 104 ASP A N 1
ATOM 805 C CA . ASP A 1 104 ? -16.252 8.755 3.820 1.00 92.81 104 ASP A CA 1
ATOM 806 C C . ASP A 1 104 ? -15.961 7.340 4.348 1.00 92.81 104 ASP A C 1
ATOM 808 O O . ASP A 1 104 ? -16.855 6.686 4.887 1.00 92.81 104 ASP A O 1
ATOM 812 N N . ALA A 1 105 ? -14.704 6.884 4.284 1.00 94.25 105 ALA A N 1
ATOM 813 C CA . ALA A 1 105 ? -14.296 5.589 4.827 1.00 94.25 105 ALA A CA 1
ATOM 814 C C . ALA A 1 105 ? -14.606 5.472 6.324 1.00 94.25 105 ALA A C 1
ATOM 816 O O . ALA A 1 105 ? -15.085 4.436 6.779 1.00 94.25 105 ALA A O 1
ATOM 817 N N . GLN A 1 106 ? -14.344 6.533 7.088 1.00 91.62 106 GLN A N 1
ATOM 818 C CA . GLN A 1 106 ? -14.515 6.566 8.542 1.00 91.62 106 GLN A CA 1
ATOM 819 C C . GLN A 1 106 ? -15.983 6.629 8.990 1.00 91.62 106 GLN A C 1
ATOM 821 O O . GLN A 1 106 ? -16.258 6.427 10.168 1.00 91.62 106 GLN A O 1
ATOM 826 N N . THR A 1 107 ? -16.932 6.866 8.076 1.00 91.00 107 THR A N 1
ATOM 827 C CA . THR A 1 107 ? -18.374 6.771 8.381 1.00 91.00 107 THR A CA 1
ATOM 828 C C . THR A 1 107 ? -18.908 5.335 8.378 1.00 91.00 107 THR A C 1
ATOM 830 O O . THR A 1 107 ? -20.048 5.105 8.780 1.00 91.00 107 THR A O 1
ATOM 833 N N . ARG A 1 108 ? -18.107 4.362 7.922 1.00 92.56 108 ARG A N 1
ATOM 834 C CA . ARG A 1 108 ? -18.515 2.956 7.831 1.00 92.56 108 ARG A CA 1
ATOM 835 C C . ARG A 1 108 ? -18.574 2.316 9.224 1.00 92.56 108 ARG A C 1
ATOM 837 O O . ARG 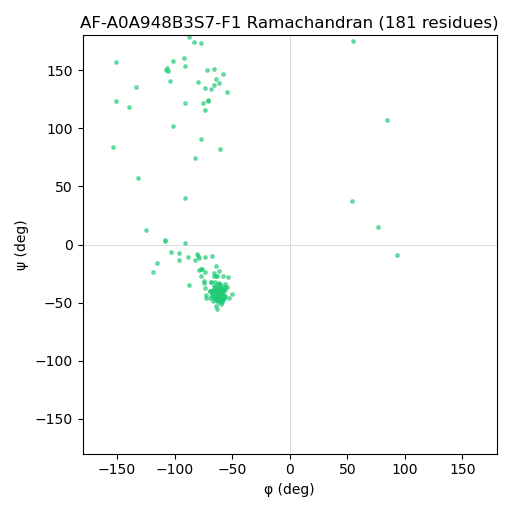A 1 108 ? -17.642 2.508 10.004 1.00 92.56 108 ARG A O 1
ATOM 844 N N . PRO A 1 109 ? -19.638 1.555 9.541 1.00 88.00 109 PRO A N 1
ATOM 845 C CA . PRO A 1 109 ? -19.823 0.981 10.872 1.00 88.00 109 PRO A CA 1
ATOM 846 C C . PRO A 1 109 ? -18.899 -0.213 11.137 1.00 88.00 109 PRO A C 1
ATOM 848 O O . PRO A 1 109 ? -18.496 -0.424 12.278 1.00 88.00 109 PRO A O 1
ATOM 851 N N . ASP A 1 110 ? -18.560 -0.979 10.098 1.00 92.44 110 ASP A N 1
ATOM 852 C CA . ASP A 1 110 ? -17.648 -2.116 10.191 1.00 92.44 110 ASP A CA 1
ATOM 853 C C . ASP A 1 110 ? -16.194 -1.669 9.920 1.00 92.44 110 ASP A C 1
ATOM 855 O O . ASP A 1 110 ? -15.896 -1.143 8.837 1.00 92.44 110 ASP A O 1
ATOM 859 N N . PRO A 1 111 ? -15.261 -1.882 10.870 1.00 90.50 111 PRO A N 1
ATOM 860 C CA . PRO A 1 111 ? -13.840 -1.634 10.660 1.00 90.50 111 PRO A CA 1
ATOM 861 C C . PRO A 1 111 ? -13.260 -2.349 9.434 1.00 90.50 111 PRO A C 1
ATOM 863 O O . PRO A 1 111 ? -12.419 -1.769 8.744 1.00 90.50 111 PRO A O 1
ATOM 866 N N . LEU A 1 112 ? -13.707 -3.572 9.126 1.00 91.69 112 LEU A N 1
ATOM 867 C CA . LEU A 1 112 ? -13.216 -4.316 7.966 1.00 91.69 112 LEU A CA 1
ATOM 868 C C . LEU A 1 112 ? -13.646 -3.636 6.661 1.00 91.69 112 LEU A C 1
ATOM 870 O O . LEU A 1 112 ? -12.830 -3.440 5.759 1.00 91.69 112 LEU A O 1
ATOM 874 N N . GLU A 1 113 ? -14.901 -3.188 6.580 1.00 93.31 113 GLU A N 1
ATOM 875 C CA . GLU A 1 113 ? -15.393 -2.401 5.447 1.00 93.31 113 GLU A CA 1
ATOM 876 C C . GLU A 1 113 ? -14.670 -1.058 5.289 1.00 93.31 113 GLU A C 1
ATOM 878 O O . GLU A 1 113 ? -14.514 -0.581 4.157 1.00 93.31 113 GLU A O 1
ATOM 883 N N . CYS A 1 114 ? -14.265 -0.429 6.396 1.00 94.69 114 CYS A N 1
ATOM 884 C CA . CYS A 1 114 ? -13.471 0.799 6.393 1.00 94.69 114 CYS A CA 1
ATOM 885 C C . CYS A 1 114 ? -12.094 0.560 5.759 1.00 94.69 114 CYS A C 1
ATOM 887 O O . CYS A 1 114 ? -11.720 1.244 4.802 1.00 94.69 114 CYS A O 1
ATOM 889 N N . GLU A 1 115 ? -11.369 -0.452 6.240 1.00 94.25 115 GLU A N 1
ATOM 890 C CA . GLU A 1 115 ? -10.053 -0.825 5.713 1.00 94.25 115 GLU A CA 1
ATOM 891 C C . GLU A 1 115 ? -10.137 -1.248 4.239 1.00 94.25 115 GLU A C 1
ATOM 893 O O . GLU A 1 115 ? -9.312 -0.829 3.422 1.00 94.25 115 GLU A O 1
ATOM 898 N N . LEU A 1 116 ? -11.175 -2.001 3.861 1.00 94.75 116 LEU A N 1
ATOM 899 C CA . LEU A 1 116 ? -11.394 -2.420 2.477 1.00 94.75 116 LEU A CA 1
ATOM 900 C C . LEU A 1 116 ? -11.646 -1.234 1.546 1.00 94.75 116 LEU A C 1
ATOM 902 O O . LEU A 1 116 ? -11.170 -1.215 0.411 1.00 94.75 116 LEU A O 1
ATOM 906 N N . PHE A 1 117 ? -12.387 -0.227 2.006 1.00 95.75 117 PHE A N 1
ATOM 907 C CA . PHE A 1 117 ? -12.602 0.989 1.231 1.00 95.75 117 PHE A CA 1
ATOM 908 C C . PHE A 1 117 ? -11.301 1.767 1.018 1.00 95.75 117 PHE A C 1
ATOM 910 O O . PHE A 1 117 ? -11.005 2.166 -0.109 1.00 95.75 117 PHE A O 1
ATOM 917 N N . LEU A 1 118 ? -10.505 1.950 2.076 1.00 96.12 118 LEU A N 1
ATOM 918 C CA . LEU A 1 118 ? -9.219 2.646 1.985 1.00 96.12 118 LEU A CA 1
ATOM 919 C C . LEU A 1 118 ? -8.249 1.927 1.041 1.00 96.12 118 LEU A C 1
ATOM 921 O O . LEU A 1 118 ? -7.556 2.577 0.260 1.00 96.12 118 LEU A O 1
ATOM 925 N N . ASP A 1 119 ? -8.225 0.597 1.058 1.00 96.81 119 ASP A N 1
ATOM 926 C CA . ASP A 1 119 ? -7.359 -0.174 0.168 1.00 96.81 119 ASP A CA 1
ATOM 927 C C . ASP A 1 119 ? -7.846 -0.215 -1.277 1.00 96.81 119 ASP A C 1
ATOM 929 O O . ASP A 1 119 ? -7.024 -0.151 -2.191 1.00 96.81 119 ASP A O 1
ATOM 933 N N . ARG A 1 120 ? -9.161 -0.214 -1.518 1.00 96.19 120 ARG A N 1
ATOM 934 C CA . ARG A 1 120 ? -9.694 0.030 -2.867 1.00 96.19 120 ARG A CA 1
ATOM 935 C C . ARG A 1 120 ? -9.312 1.418 -3.375 1.00 96.19 120 ARG A C 1
ATOM 937 O O . ARG A 1 120 ? -8.945 1.559 -4.540 1.00 96.19 120 ARG A O 1
ATOM 944 N N . TYR A 1 121 ? -9.335 2.428 -2.505 1.00 96.56 121 TYR A N 1
ATOM 945 C CA . TYR A 1 121 ? -8.872 3.766 -2.862 1.00 96.56 121 TYR A CA 1
ATOM 946 C C . TYR A 1 121 ? -7.376 3.761 -3.211 1.00 96.56 121 TYR A C 1
ATOM 948 O O . TYR A 1 121 ? -6.997 4.247 -4.276 1.00 96.56 121 TYR A O 1
ATOM 956 N N . ARG A 1 122 ? -6.522 3.132 -2.387 1.00 97.25 122 ARG A N 1
ATOM 957 C CA . ARG A 1 122 ? -5.094 2.913 -2.698 1.00 97.25 122 ARG A CA 1
ATOM 958 C C . ARG A 1 122 ? -4.901 2.244 -4.057 1.00 97.25 122 ARG A C 1
ATOM 960 O O . ARG A 1 122 ? -4.098 2.714 -4.859 1.00 97.25 122 ARG A O 1
ATOM 967 N N . TRP A 1 123 ? -5.669 1.194 -4.334 1.00 97.31 123 TRP A N 1
ATOM 968 C CA . TRP A 1 123 ? -5.631 0.464 -5.599 1.00 97.31 123 TRP A CA 1
ATOM 969 C C . TRP A 1 123 ? -5.933 1.363 -6.799 1.00 97.31 123 TRP A C 1
ATOM 971 O O . TRP A 1 123 ? -5.161 1.395 -7.755 1.00 97.31 123 TRP A O 1
ATOM 981 N N . GLN A 1 124 ? -7.004 2.157 -6.715 1.00 96.81 124 GLN A N 1
ATOM 982 C CA . GLN A 1 124 ? -7.373 3.120 -7.751 1.00 96.81 124 GLN A CA 1
ATOM 983 C C . GLN A 1 124 ? -6.283 4.181 -7.957 1.00 96.81 124 GLN A C 1
ATOM 985 O O . GLN A 1 124 ? -6.019 4.598 -9.084 1.00 96.81 124 GLN A O 1
ATOM 990 N N . ARG A 1 125 ? -5.624 4.636 -6.885 1.00 96.94 125 ARG A N 1
ATOM 991 C CA . ARG A 1 125 ? -4.511 5.586 -7.008 1.00 96.94 125 ARG A CA 1
ATOM 992 C C . ARG A 1 125 ? -3.310 4.977 -7.724 1.00 96.94 125 ARG A C 1
ATOM 994 O O . ARG A 1 125 ? -2.725 5.665 -8.555 1.00 96.94 125 ARG A O 1
ATOM 1001 N N . LEU A 1 126 ? -2.989 3.710 -7.464 1.00 97.25 126 LEU A N 1
ATOM 1002 C CA . LEU A 1 126 ? -1.954 2.984 -8.205 1.00 97.25 126 LEU A CA 1
ATOM 1003 C C . LEU A 1 126 ? -2.299 2.897 -9.699 1.00 97.25 126 LEU A C 1
ATOM 1005 O O . LEU A 1 126 ? -1.434 3.172 -10.523 1.00 97.25 126 LEU A O 1
ATOM 1009 N N . ASP A 1 127 ? -3.559 2.610 -10.048 1.00 96.19 127 ASP A N 1
ATOM 1010 C CA . ASP A 1 127 ? -4.025 2.625 -11.447 1.00 96.19 127 ASP A CA 1
ATOM 1011 C C . ASP A 1 127 ? -3.882 3.997 -12.104 1.00 96.19 127 ASP A C 1
ATOM 1013 O O . ASP A 1 127 ? -3.448 4.113 -13.249 1.00 96.19 127 ASP A O 1
ATOM 1017 N N . ASN A 1 128 ? -4.216 5.059 -11.373 1.00 95.88 128 ASN A N 1
ATOM 1018 C CA . ASN A 1 128 ? -4.110 6.417 -11.889 1.00 95.88 128 ASN A CA 1
ATOM 1019 C C . ASN A 1 128 ? -2.657 6.811 -12.183 1.00 95.88 128 ASN A C 1
ATOM 1021 O O . ASN A 1 128 ? -2.417 7.460 -13.198 1.00 95.88 128 ASN A O 1
ATOM 1025 N N . LEU A 1 129 ? -1.706 6.403 -11.333 1.00 96.00 129 LEU A N 1
ATOM 1026 C CA . LEU A 1 129 ? -0.281 6.708 -11.506 1.00 96.00 129 LEU A CA 1
ATOM 1027 C C . LEU A 1 129 ? 0.322 6.074 -12.764 1.00 96.00 129 LEU A C 1
ATOM 1029 O O . LEU A 1 129 ? 1.281 6.608 -13.311 1.00 96.00 129 LEU A O 1
ATOM 1033 N N . VAL A 1 130 ? -0.231 4.954 -13.232 1.00 95.81 130 VAL A N 1
ATOM 1034 C CA . VAL A 1 130 ? 0.301 4.213 -14.390 1.00 95.81 130 VAL A CA 1
ATOM 1035 C C . VAL A 1 130 ? -0.573 4.334 -15.632 1.00 95.81 130 VAL A C 1
ATOM 1037 O O . VAL A 1 130 ? -0.267 3.729 -16.653 1.00 95.81 130 VAL A O 1
ATOM 1040 N N . ARG A 1 131 ? -1.644 5.136 -15.586 1.00 93.81 131 ARG A N 1
ATOM 1041 C CA . ARG A 1 131 ? -2.628 5.254 -16.673 1.00 93.81 131 ARG A CA 1
ATOM 1042 C C . ARG A 1 131 ? -2.004 5.637 -18.015 1.00 93.81 131 ARG A C 1
ATOM 1044 O O . ARG A 1 131 ? -2.426 5.128 -19.047 1.00 93.81 131 ARG A O 1
ATOM 1051 N N . GLU A 1 132 ? -1.024 6.537 -17.999 1.00 90.00 132 GLU A N 1
ATOM 1052 C CA . GLU A 1 132 ? -0.333 7.001 -19.210 1.00 90.00 132 GLU A CA 1
ATOM 1053 C C . GLU A 1 132 ? 0.728 6.004 -19.700 1.00 90.00 132 GLU A C 1
ATOM 1055 O O . GLU A 1 132 ? 1.083 5.997 -20.876 1.00 90.00 132 GLU A O 1
ATOM 1060 N N . THR A 1 133 ? 1.214 5.13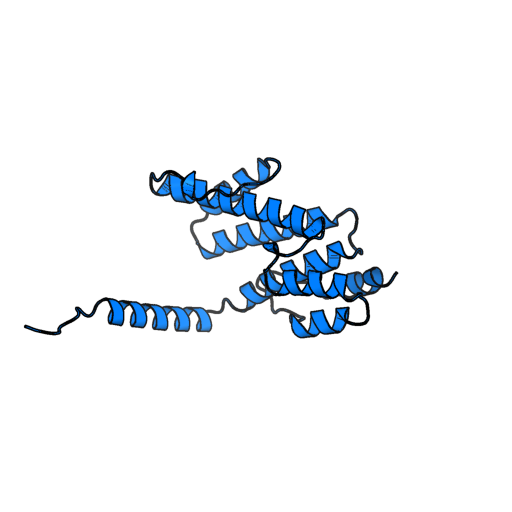0 -18.813 1.00 87.88 133 THR A N 1
ATOM 1061 C CA . THR A 1 133 ? 2.258 4.135 -19.100 1.00 87.88 133 THR A CA 1
ATOM 1062 C C . THR A 1 133 ? 1.876 2.735 -18.588 1.00 87.88 133 THR A C 1
ATOM 1064 O O . THR A 1 133 ? 2.639 2.114 -17.843 1.00 87.88 133 THR A O 1
ATOM 1067 N N . PRO A 1 134 ? 0.729 2.170 -19.023 1.00 85.25 134 PRO A N 1
ATOM 1068 C CA . PRO A 1 134 ? 0.148 0.958 -18.427 1.00 85.25 134 PRO A CA 1
ATOM 1069 C C . PRO A 1 134 ? 0.983 -0.313 -18.644 1.00 85.25 134 PRO A C 1
ATOM 1071 O O . PRO A 1 134 ? 0.722 -1.342 -18.033 1.00 85.25 134 PRO A O 1
ATOM 1074 N N . PHE A 1 135 ? 2.003 -0.236 -19.498 1.00 84.44 135 PHE A N 1
ATOM 1075 C CA . PHE A 1 135 ? 2.902 -1.335 -19.846 1.00 84.44 135 PHE A CA 1
ATOM 1076 C C . PHE A 1 135 ? 4.386 -0.995 -19.609 1.00 84.44 135 PHE A C 1
ATOM 1078 O O . PHE A 1 135 ? 5.278 -1.675 -20.120 1.00 84.44 135 PHE A O 1
ATOM 1085 N N . GLY A 1 136 ? 4.660 0.103 -18.897 1.00 90.56 136 GLY A N 1
ATOM 1086 C CA . GLY A 1 136 ? 6.012 0.528 -18.535 1.00 90.56 136 GLY A CA 1
ATOM 1087 C C . GLY A 1 136 ? 6.497 -0.090 -17.224 1.00 90.56 136 GLY A C 1
ATOM 1088 O O . GLY A 1 136 ? 5.758 -0.788 -16.532 1.00 90.56 136 GLY A O 1
ATOM 1089 N N . PHE A 1 137 ? 7.733 0.223 -16.835 1.00 93.06 137 PHE A N 1
ATOM 1090 C CA . PHE A 1 137 ? 8.297 -0.224 -15.558 1.00 93.06 137 PHE A CA 1
ATOM 1091 C C . PHE A 1 137 ? 7.453 0.223 -14.347 1.00 93.06 137 PHE A C 1
ATOM 1093 O O . PHE A 1 137 ? 7.213 -0.561 -13.432 1.00 93.06 137 PHE A O 1
ATOM 1100 N N . ALA A 1 138 ? 6.885 1.434 -14.391 1.00 95.06 138 ALA A N 1
ATOM 1101 C CA . ALA A 1 138 ? 5.959 1.926 -13.370 1.00 95.06 138 ALA A CA 1
ATOM 1102 C C . ALA A 1 138 ? 4.735 1.010 -13.167 1.00 95.06 138 ALA A C 1
ATOM 1104 O O . ALA A 1 138 ? 4.284 0.838 -12.037 1.00 95.06 138 ALA A O 1
ATOM 1105 N N . ALA A 1 139 ? 4.232 0.365 -14.228 1.00 94.88 139 ALA A N 1
ATOM 1106 C CA . ALA A 1 139 ? 3.138 -0.601 -14.125 1.00 94.88 139 ALA A CA 1
ATOM 1107 C C . ALA A 1 139 ? 3.544 -1.855 -13.336 1.00 94.88 139 ALA A C 1
ATOM 1109 O O . ALA A 1 139 ? 2.746 -2.366 -12.552 1.00 94.88 139 ALA A O 1
ATOM 1110 N N . LEU A 1 140 ? 4.796 -2.308 -13.467 1.00 95.44 140 LEU A N 1
ATOM 1111 C CA . LEU A 1 140 ? 5.334 -3.422 -12.679 1.00 95.44 140 LEU A CA 1
ATOM 1112 C C . LEU A 1 140 ? 5.491 -3.042 -11.201 1.00 95.44 140 LEU A C 1
ATOM 1114 O O . LEU A 1 140 ? 5.144 -3.831 -10.324 1.00 95.44 140 LEU A O 1
ATOM 1118 N N . LEU A 1 141 ? 5.939 -1.815 -10.915 1.00 96.88 141 LEU A N 1
ATOM 1119 C CA . LEU A 1 141 ? 6.010 -1.290 -9.547 1.00 96.88 141 LEU A CA 1
ATOM 1120 C C . LEU A 1 141 ? 4.615 -1.151 -8.915 1.00 96.88 141 LEU A C 1
ATOM 1122 O O . LEU A 1 141 ? 4.412 -1.535 -7.762 1.00 96.88 141 LEU A O 1
ATOM 1126 N N . ALA A 1 142 ? 3.627 -0.664 -9.671 1.00 97.31 142 ALA A N 1
ATOM 1127 C CA . ALA A 1 142 ? 2.238 -0.608 -9.223 1.00 97.31 142 ALA A CA 1
ATOM 1128 C C . ALA A 1 142 ? 1.671 -2.006 -8.961 1.00 97.31 142 ALA A C 1
ATOM 1130 O O . ALA A 1 142 ? 1.013 -2.218 -7.941 1.00 97.31 142 ALA A O 1
ATOM 1131 N N . TYR A 1 143 ? 1.961 -2.967 -9.840 1.00 96.62 143 TYR A N 1
ATOM 1132 C CA . TYR A 1 143 ? 1.568 -4.357 -9.650 1.00 96.62 143 TYR A CA 1
ATOM 1133 C C . TYR A 1 143 ? 2.193 -4.955 -8.384 1.00 96.62 143 TYR A C 1
ATOM 1135 O O . TYR A 1 143 ? 1.480 -5.585 -7.612 1.00 96.62 143 TYR A O 1
ATOM 1143 N N . ALA A 1 144 ? 3.474 -4.694 -8.101 1.00 97.06 144 ALA A N 1
ATOM 1144 C CA . ALA A 1 144 ? 4.136 -5.142 -6.872 1.00 97.06 144 ALA A CA 1
ATOM 1145 C C . ALA A 1 144 ? 3.404 -4.660 -5.604 1.00 97.06 144 ALA A C 1
ATOM 1147 O O . ALA A 1 144 ? 3.171 -5.426 -4.666 1.00 97.06 144 ALA A O 1
ATOM 1148 N N . LEU A 1 145 ? 2.996 -3.389 -5.582 1.00 97.88 145 LEU A N 1
ATOM 1149 C CA . LEU A 1 145 ? 2.260 -2.803 -4.460 1.00 97.88 145 LEU A CA 1
ATOM 1150 C C . LEU A 1 145 ? 0.839 -3.366 -4.344 1.00 97.88 145 LEU A C 1
ATOM 1152 O O . LEU A 1 145 ? 0.384 -3.663 -3.239 1.00 97.88 145 LEU A O 1
ATOM 1156 N N . LYS A 1 146 ? 0.151 -3.563 -5.472 1.00 97.69 146 LYS A N 1
ATOM 1157 C CA . LYS A 1 146 ? -1.164 -4.221 -5.519 1.00 97.69 146 LYS A CA 1
ATOM 1158 C C . LYS A 1 146 ? -1.099 -5.665 -5.048 1.00 97.69 146 LYS A C 1
ATOM 1160 O O . LYS A 1 146 ? -1.956 -6.092 -4.281 1.00 97.69 146 LYS A O 1
ATOM 1165 N N . LEU A 1 147 ? -0.058 -6.390 -5.443 1.00 97.19 147 LEU A N 1
ATOM 1166 C CA . LEU A 1 147 ? 0.182 -7.755 -5.010 1.00 97.19 147 LEU A CA 1
ATOM 1167 C C . LEU A 1 147 ? 0.322 -7.828 -3.491 1.00 97.19 147 LEU A C 1
ATOM 1169 O O . LEU A 1 147 ? -0.329 -8.654 -2.862 1.00 97.19 147 LEU A O 1
ATOM 1173 N N . ARG A 1 148 ? 1.072 -6.908 -2.876 1.00 96.12 148 ARG A N 1
ATOM 1174 C CA . ARG A 1 148 ? 1.148 -6.825 -1.409 1.00 96.12 148 ARG A CA 1
ATOM 1175 C C . ARG A 1 148 ? -0.209 -6.608 -0.752 1.00 96.12 148 ARG A C 1
ATOM 1177 O O . ARG A 1 148 ? -0.493 -7.236 0.265 1.00 96.12 148 ARG A O 1
ATOM 1184 N N . LEU A 1 149 ? -1.034 -5.716 -1.304 1.00 96.06 149 LEU A N 1
ATOM 1185 C CA . LEU A 1 149 ? -2.386 -5.499 -0.791 1.00 96.06 149 LEU A CA 1
ATOM 1186 C C . LEU A 1 149 ? -3.219 -6.780 -0.926 1.00 96.06 149 LEU A C 1
ATOM 1188 O O . LEU A 1 149 ? -3.821 -7.208 0.052 1.00 96.06 149 LEU A O 1
ATOM 1192 N N . ALA A 1 150 ? -3.198 -7.432 -2.088 1.00 96.44 150 ALA A N 1
ATOM 1193 C CA . ALA A 1 150 ? -3.941 -8.666 -2.330 1.00 96.44 150 ALA A CA 1
ATOM 1194 C C . ALA A 1 150 ? -3.505 -9.801 -1.387 1.00 96.44 150 ALA A C 1
ATOM 119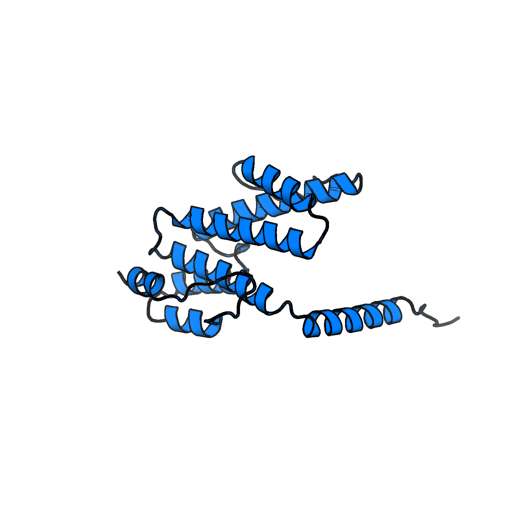6 O O . ALA A 1 150 ? -4.355 -10.424 -0.759 1.00 96.44 150 ALA A O 1
ATOM 1197 N N . VAL A 1 151 ? -2.196 -10.006 -1.204 1.00 94.44 151 VAL A N 1
ATOM 1198 C CA . VAL A 1 151 ? -1.641 -11.002 -0.266 1.00 94.44 151 VAL A CA 1
ATOM 1199 C C . VAL A 1 151 ? -2.076 -10.711 1.165 1.00 94.44 151 VAL A C 1
ATOM 1201 O O . VAL A 1 151 ? -2.504 -11.621 1.871 1.00 94.44 151 VAL A O 1
ATOM 1204 N N . ARG A 1 152 ? -2.030 -9.442 1.590 1.00 94.31 152 ARG A N 1
ATOM 1205 C CA . ARG A 1 152 ? -2.512 -9.041 2.916 1.00 94.31 152 ARG A CA 1
ATOM 1206 C C . ARG A 1 152 ? -3.985 -9.393 3.105 1.00 94.31 152 ARG A C 1
ATOM 1208 O O . ARG A 1 152 ? -4.337 -9.902 4.159 1.00 94.31 152 ARG A O 1
ATOM 1215 N N . TRP A 1 153 ? -4.826 -9.120 2.108 1.00 94.88 153 TRP A N 1
ATOM 1216 C CA . TRP A 1 153 ? -6.261 -9.403 2.171 1.00 94.88 153 TRP A CA 1
ATOM 1217 C C . TRP A 1 153 ? -6.576 -10.897 2.141 1.00 94.88 153 TRP A C 1
ATOM 1219 O O . TRP A 1 153 ? -7.426 -11.336 2.904 1.00 94.88 153 TRP A O 1
ATOM 1229 N N . ALA A 1 154 ? -5.867 -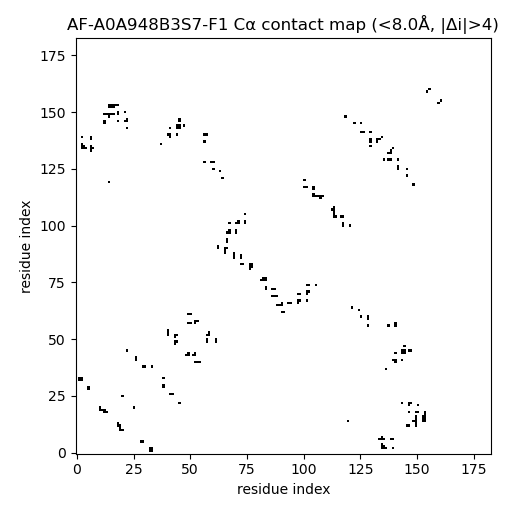11.685 1.335 1.00 92.19 154 ALA A N 1
ATOM 1230 C CA . ALA A 1 154 ? -6.043 -13.136 1.304 1.00 92.19 154 ALA A CA 1
ATOM 1231 C C . ALA A 1 154 ? -5.634 -13.818 2.623 1.00 92.19 154 ALA A C 1
ATOM 1233 O O . ALA A 1 154 ? -6.131 -14.895 2.934 1.00 92.19 154 ALA A O 1
ATOM 1234 N N . ALA A 1 155 ? -4.754 -13.189 3.409 1.00 90.81 155 ALA A N 1
ATOM 1235 C CA . ALA A 1 155 ? -4.366 -13.668 4.734 1.00 90.81 155 ALA A CA 1
ATOM 1236 C C . ALA A 1 155 ? -5.373 -13.314 5.850 1.00 90.81 155 ALA A C 1
ATOM 1238 O O . ALA A 1 155 ? -5.218 -13.787 6.975 1.00 90.81 155 ALA A O 1
ATOM 1239 N N . LEU A 1 156 ? -6.388 -12.483 5.577 1.00 90.50 156 LEU A N 1
ATOM 1240 C CA . LEU A 1 156 ? -7.434 -12.138 6.547 1.00 90.50 156 LEU A CA 1
ATOM 1241 C C . LEU A 1 156 ? -8.512 -13.230 6.577 1.00 90.50 156 LEU A C 1
ATOM 1243 O O . LEU A 1 156 ? -9.608 -13.042 6.055 1.00 90.50 156 LEU A O 1
ATOM 1247 N N . THR A 1 157 ? -8.187 -14.372 7.184 1.00 90.69 157 THR A N 1
ATOM 1248 C CA . THR A 1 157 ? -9.137 -15.471 7.417 1.00 90.69 157 THR A CA 1
ATOM 1249 C C . THR A 1 157 ? -9.641 -15.484 8.857 1.00 90.69 157 THR A C 1
ATOM 1251 O O . THR A 1 157 ? -8.977 -14.970 9.764 1.00 90.69 157 THR A O 1
ATOM 1254 N N . ASP A 1 158 ? -10.801 -16.104 9.082 1.00 90.75 158 ASP A N 1
ATOM 1255 C CA . ASP A 1 158 ? -11.373 -16.268 10.423 1.00 90.75 158 ASP A CA 1
ATOM 1256 C C . ASP A 1 158 ? -10.430 -17.060 11.339 1.00 90.75 158 ASP A C 1
ATOM 1258 O O . ASP A 1 158 ? -10.263 -16.714 12.509 1.00 90.75 158 ASP A O 1
ATOM 1262 N N . GLU A 1 159 ? -9.744 -18.078 10.808 1.00 92.88 159 GLU A N 1
ATOM 1263 C CA . GLU A 1 159 ? -8.765 -18.869 11.557 1.00 92.88 159 GLU A CA 1
ATOM 1264 C C . GLU A 1 159 ? -7.571 -18.015 12.001 1.00 92.88 159 GLU A C 1
ATOM 1266 O O . GLU A 1 159 ? -7.191 -18.044 13.174 1.00 92.88 159 GLU A O 1
ATOM 1271 N N . ALA A 1 160 ? -7.003 -17.217 11.088 1.00 91.31 160 ALA A N 1
ATOM 1272 C CA . ALA A 1 160 ? -5.884 -16.331 11.398 1.00 91.31 160 ALA A CA 1
ATOM 1273 C C . ALA A 1 160 ? -6.298 -15.234 12.393 1.00 91.31 160 ALA A C 1
ATOM 1275 O O . ALA A 1 160 ? -5.548 -14.907 13.317 1.00 91.31 160 ALA A O 1
ATOM 1276 N N . GLY A 1 161 ? -7.512 -14.696 12.243 1.00 89.12 161 GLY A N 1
ATOM 1277 C CA . GLY A 1 161 ? -8.095 -13.731 13.172 1.00 89.12 161 GLY A CA 1
ATOM 1278 C C . GLY A 1 161 ? -8.296 -14.314 14.572 1.00 89.12 161 GLY A C 1
ATOM 1279 O O . GLY A 1 161 ? -7.897 -13.693 15.559 1.00 89.12 161 GLY A O 1
ATOM 1280 N N . GLY A 1 162 ? -8.854 -15.524 14.664 1.00 93.44 162 GLY A N 1
ATOM 1281 C CA . GLY A 1 162 ? -9.054 -16.240 15.924 1.00 93.44 162 GLY A CA 1
ATOM 1282 C C . GLY A 1 162 ? -7.740 -16.542 16.641 1.00 93.44 162 GLY A C 1
ATOM 1283 O O . GLY A 1 162 ? -7.629 -16.301 17.844 1.00 93.44 162 GLY A O 1
ATOM 1284 N N . GLN A 1 163 ? -6.719 -16.987 15.903 1.00 94.19 163 GLN A N 1
ATOM 1285 C CA . GLN A 1 163 ? -5.384 -17.209 16.455 1.00 94.19 163 GLN A CA 1
ATOM 1286 C C . GLN A 1 163 ? -4.775 -15.907 16.990 1.00 94.19 163 GLN A C 1
ATOM 1288 O O . GLN A 1 163 ? -4.317 -15.867 18.132 1.00 94.19 163 GLN A O 1
ATOM 1293 N N . ARG A 1 164 ? -4.827 -14.814 16.215 1.00 92.25 164 ARG A N 1
ATOM 1294 C CA . ARG A 1 164 ? -4.268 -13.529 16.654 1.00 92.25 164 ARG A CA 1
ATOM 1295 C C . ARG A 1 164 ? -4.994 -12.964 17.875 1.00 92.25 164 ARG A C 1
ATOM 1297 O O . ARG A 1 164 ? -4.362 -12.345 18.729 1.00 92.25 164 ARG A O 1
ATOM 1304 N N . LEU A 1 165 ? -6.309 -13.160 17.968 1.00 93.31 165 LEU A N 1
ATOM 1305 C CA . LEU A 1 165 ? -7.086 -12.769 19.143 1.00 93.31 165 LEU A CA 1
ATOM 1306 C C . LEU A 1 165 ? -6.647 -13.546 20.390 1.00 93.31 165 LEU A C 1
ATOM 1308 O O . LEU A 1 165 ? -6.462 -12.933 21.438 1.00 93.31 165 LEU A O 1
ATOM 1312 N N . ALA A 1 166 ? -6.457 -14.864 20.277 1.00 94.44 166 ALA A N 1
ATOM 1313 C CA . ALA A 1 166 ? -5.988 -15.692 21.386 1.00 94.44 166 ALA A CA 1
ATOM 1314 C C . ALA A 1 166 ? -4.610 -15.234 21.894 1.00 94.44 166 ALA A C 1
ATOM 1316 O O . ALA A 1 166 ? -4.441 -15.028 23.094 1.00 94.44 166 ALA A O 1
ATOM 1317 N N . GLU A 1 167 ? -3.668 -14.975 20.983 1.00 95.06 167 GLU A N 1
ATOM 1318 C CA . GLU A 1 167 ? -2.343 -14.433 21.322 1.00 95.06 167 GLU A CA 1
ATOM 1319 C C . GLU A 1 167 ? -2.437 -13.082 22.047 1.00 95.06 167 GLU A C 1
ATOM 1321 O O . GLU A 1 167 ? -1.759 -12.856 23.044 1.00 95.06 167 GLU A O 1
ATOM 1326 N N . LEU A 1 168 ? -3.301 -12.173 21.579 1.00 93.81 168 LEU A N 1
ATOM 1327 C CA . LEU A 1 168 ? -3.489 -10.862 22.207 1.00 93.81 168 LEU A CA 1
ATOM 1328 C C . LEU A 1 168 ? -4.059 -10.960 23.625 1.00 93.81 168 LEU A C 1
ATOM 1330 O O . LEU A 1 168 ? -3.678 -10.166 24.485 1.00 93.81 168 LEU A O 1
ATOM 1334 N N . ILE A 1 169 ? -4.975 -11.901 23.870 1.00 95.38 169 ILE A N 1
ATOM 1335 C CA . ILE A 1 169 ? -5.514 -12.151 25.212 1.00 95.38 169 ILE A CA 1
ATOM 1336 C C . ILE A 1 169 ? -4.383 -12.617 26.133 1.00 95.38 169 ILE A C 1
ATOM 1338 O O . ILE A 1 169 ? -4.204 -12.038 27.203 1.00 95.38 169 ILE A O 1
ATOM 1342 N N . GLU A 1 170 ? -3.567 -13.572 25.685 1.00 95.31 170 GLU A N 1
ATOM 1343 C CA . GLU A 1 170 ? -2.426 -14.075 26.455 1.00 95.31 170 GLU A CA 1
ATOM 1344 C C . GLU A 1 170 ? -1.390 -12.967 26.745 1.00 95.31 170 GLU A C 1
ATOM 1346 O O . GLU A 1 170 ? -0.948 -12.803 27.883 1.00 95.31 170 GLU A O 1
ATOM 1351 N N . GLU A 1 171 ? -1.056 -12.132 25.753 1.00 93.94 171 GLU A N 1
ATOM 1352 C CA . GLU A 1 171 ? -0.161 -10.977 25.924 1.00 93.94 171 GLU A CA 1
ATOM 1353 C C . GLU A 1 171 ? -0.682 -9.979 26.978 1.00 93.94 171 GLU A C 1
ATOM 1355 O O . GLU A 1 171 ? 0.101 -9.384 27.729 1.00 93.94 171 GLU A O 1
ATOM 1360 N N . LEU A 1 172 ? -1.998 -9.744 27.018 1.00 93.38 172 LEU A N 1
ATOM 1361 C CA . LEU A 1 172 ? -2.626 -8.836 27.980 1.00 93.38 172 LEU A CA 1
ATOM 1362 C C . LEU A 1 172 ? -2.671 -9.437 29.386 1.00 93.38 172 LEU A C 1
ATOM 1364 O O . LEU A 1 172 ? -2.441 -8.710 30.353 1.00 93.38 172 LEU A O 1
ATOM 1368 N N . GLU A 1 173 ? -2.911 -10.741 29.510 1.00 91.81 173 GLU A N 1
ATOM 1369 C CA . GLU A 1 173 ? -2.871 -11.457 30.789 1.00 91.81 173 GLU A CA 1
ATOM 1370 C C . GLU A 1 173 ? -1.464 -11.432 31.402 1.00 91.81 173 GLU A C 1
ATOM 1372 O O . GLU A 1 173 ? -1.313 -11.107 32.582 1.00 91.81 173 GLU A O 1
ATOM 1377 N N . GLN A 1 174 ? -0.426 -11.657 30.590 1.00 86.50 174 GLN A N 1
ATOM 1378 C CA . GLN A 1 174 ? 0.975 -11.587 31.024 1.00 86.50 174 GLN A CA 1
ATOM 1379 C C . GLN A 1 174 ? 1.387 -10.169 31.454 1.00 86.50 174 GLN A C 1
ATOM 1381 O O . GLN A 1 174 ? 2.100 -9.999 32.441 1.00 86.50 174 GLN A O 1
ATOM 1386 N N . LYS A 1 175 ? 0.923 -9.126 30.749 1.00 81.19 175 LYS A N 1
ATOM 1387 C CA . LYS A 1 175 ? 1.175 -7.717 31.125 1.00 81.19 175 LYS A CA 1
ATOM 1388 C C . LYS A 1 175 ? 0.356 -7.259 32.335 1.00 81.19 175 LYS A C 1
ATOM 1390 O O . LYS A 1 175 ? 0.735 -6.290 32.989 1.00 81.19 175 LYS A O 1
ATOM 1395 N N . GLY A 1 176 ? -0.772 -7.915 32.599 1.00 70.31 176 GLY A N 1
ATOM 1396 C CA . GLY A 1 176 ? -1.666 -7.634 33.720 1.00 70.31 176 GLY A CA 1
ATOM 1397 C C . GLY A 1 176 ? -1.238 -8.275 35.042 1.00 70.31 176 GLY A C 1
ATOM 1398 O O . GLY A 1 176 ? -1.758 -7.885 36.088 1.00 70.31 176 GLY A O 1
ATOM 1399 N N . GLN A 1 177 ? -0.296 -9.223 35.032 1.00 53.22 177 GLN A N 1
ATOM 1400 C CA . GLN A 1 177 ? 0.270 -9.780 36.259 1.00 53.22 177 GLN A CA 1
ATOM 1401 C C . GLN A 1 177 ? 1.216 -8.757 36.907 1.00 53.22 177 GLN A C 1
ATOM 1403 O O . GLN A 1 177 ? 2.227 -8.386 36.306 1.00 53.22 177 GLN A O 1
ATOM 1408 N N . PRO A 1 178 ? 0.905 -8.258 38.122 1.00 51.47 178 PRO A N 1
ATOM 1409 C CA . PRO A 1 178 ? 1.790 -7.332 38.806 1.00 51.47 178 PRO A CA 1
ATOM 1410 C C . PRO A 1 178 ? 3.122 -8.032 39.059 1.00 51.47 178 PRO A C 1
ATOM 1412 O O . PRO A 1 178 ? 3.152 -9.196 39.453 1.00 51.47 178 PRO A O 1
ATOM 1415 N N . SER A 1 179 ? 4.222 -7.309 38.857 1.00 52.66 179 SER A N 1
ATOM 1416 C CA . SER A 1 179 ? 5.556 -7.706 39.297 1.00 52.66 179 SER A CA 1
ATOM 1417 C C . SER A 1 179 ? 5.564 -7.861 40.823 1.00 52.66 179 SER A C 1
ATOM 1419 O O . SER A 1 179 ? 5.921 -6.940 41.556 1.00 52.66 179 SER A O 1
ATOM 1421 N N . THR A 1 180 ? 5.113 -9.009 41.322 1.00 52.06 180 THR A N 1
ATOM 1422 C CA . THR A 1 180 ? 5.364 -9.466 42.685 1.00 52.06 180 THR A CA 1
ATOM 1423 C C . THR A 1 180 ? 6.786 -10.000 42.748 1.00 52.06 180 THR A C 1
ATOM 1425 O O . THR A 1 180 ? 7.041 -11.168 42.480 1.00 52.06 180 THR A O 1
ATOM 1428 N N . SER A 1 181 ? 7.704 -9.103 43.080 1.00 44.34 181 SER A N 1
ATOM 1429 C CA . SER A 1 181 ? 9.018 -9.388 43.662 1.00 44.34 181 SER A CA 1
ATOM 1430 C C . SER A 1 181 ? 9.382 -8.125 44.451 1.00 44.34 181 SER A C 1
ATOM 1432 O O . SER A 1 181 ? 9.712 -7.106 43.850 1.00 44.34 181 SER A O 1
ATOM 1434 N N . GLU A 1 182 ? 8.893 -8.009 45.685 1.00 46.94 182 GLU A N 1
ATOM 1435 C CA . GLU A 1 182 ? 9.502 -8.503 46.936 1.00 46.94 182 GLU A CA 1
ATOM 1436 C C . GLU A 1 182 ? 10.533 -7.516 47.510 1.00 46.94 182 GLU A C 1
ATOM 1438 O O . GLU A 1 182 ? 11.595 -7.302 46.939 1.00 46.94 182 GLU A O 1
ATOM 1443 N N . THR A 1 183 ? 10.085 -6.885 48.606 1.00 41.50 183 THR A N 1
ATOM 1444 C CA . THR A 1 183 ? 10.725 -6.660 49.920 1.00 41.50 183 THR A CA 1
ATOM 1445 C C . THR A 1 183 ? 12.228 -6.413 50.015 1.00 41.50 183 THR A C 1
ATOM 1447 O O . THR A 1 183 ? 13.013 -7.330 49.699 1.00 41.50 183 THR A O 1
#

Mean predicted aligned error: 5.88 Å

Solvent-accessible surface area (backbone atoms only — not comparable to full-atom values): 10547 Å² total; per-residue (Å²): 131,53,45,42,61,51,55,72,66,55,79,88,82,51,81,66,38,84,68,91,68,56,74,66,61,49,49,58,69,43,57,88,59,46,55,75,68,56,46,49,47,40,48,27,34,62,71,68,42,41,89,78,42,81,52,69,59,38,50,54,48,50,30,53,54,44,49,54,51,35,43,46,43,41,55,57,20,57,80,67,78,44,85,38,70,91,76,51,71,90,63,70,86,83,62,68,68,56,45,49,51,45,55,60,28,69,70,46,91,48,69,68,62,20,54,52,46,52,51,52,49,52,50,52,51,43,52,61,76,19,63,92,39,64,40,36,67,57,29,53,43,38,47,33,45,49,48,52,53,19,53,54,39,50,60,70,39,72,67,55,50,53,51,52,50,52,54,52,52,54,55,48,54,63,71,66,53,75,86,85,73,80,136

Radius of gyration: 19.79 Å; Cα contacts (8 Å, |Δi|>4): 154; chains: 1; bounding box: 40×38×75 Å

Secondary structure (DSSP, 8-state):
--HHHHHHHSPPP-TTSPPSS-HHHHHHHHHTTS-HHHHHHHHHHHHT-GGG--SHHHHHHHHHHHHHHHHHHHHH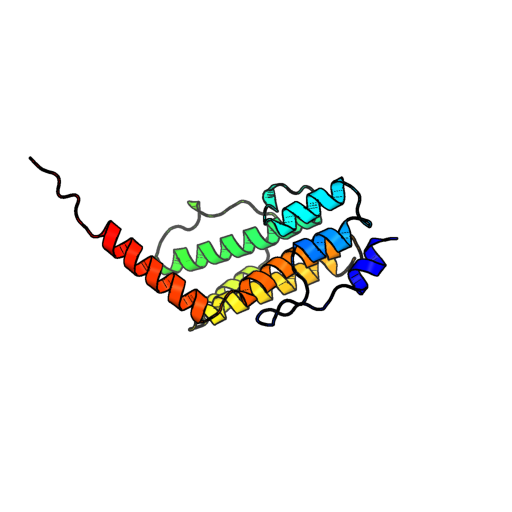HHHTT---GGG----SS--HHHHHHHHHHHT-SSHHHHHHHHHHHHHHHHHHHHTT-TTSHHHHHHHHHHHHHHHHHHT--HHHHHHHHHHHHHHHHHHHS------

pLDDT: mean 90.73, std 10.21, range [41.5, 97.88]